Protein AF-D4JCP9-F1 (afdb_monomer)

Structure (mmCIF, N/CA/C/O backbone):
data_AF-D4JCP9-F1
#
_entry.id   AF-D4JCP9-F1
#
loop_
_atom_site.group_PDB
_atom_site.id
_atom_site.type_symbol
_atom_site.label_atom_id
_atom_site.label_alt_id
_atom_site.label_comp_id
_atom_site.label_asym_id
_atom_site.label_entity_id
_atom_site.label_seq_id
_atom_site.pdbx_PDB_ins_code
_atom_site.Cartn_x
_atom_site.Cartn_y
_atom_site.Cartn_z
_atom_site.occupancy
_atom_site.B_iso_or_equiv
_atom_site.auth_seq_id
_atom_site.auth_comp_id
_atom_site.auth_asym_id
_atom_site.auth_atom_id
_atom_site.pdbx_PDB_model_num
ATOM 1 N N . MET A 1 1 ? -5.520 1.885 -13.211 1.00 88.06 1 MET A N 1
ATOM 2 C CA . MET A 1 1 ? -4.591 2.141 -14.340 1.00 88.06 1 MET A CA 1
ATOM 3 C C . MET A 1 1 ? -3.603 3.181 -13.878 1.00 88.06 1 MET A C 1
ATOM 5 O O . MET A 1 1 ? -4.024 4.260 -13.468 1.00 88.06 1 MET A O 1
ATOM 9 N N . LYS A 1 2 ? -2.318 2.846 -13.931 1.00 95.31 2 LYS A N 1
ATOM 10 C CA . LYS A 1 2 ? -1.219 3.710 -13.502 1.00 95.31 2 LYS A CA 1
ATOM 11 C C . LYS A 1 2 ? -0.201 3.880 -14.621 1.00 95.31 2 LYS A C 1
ATOM 13 O O . LYS A 1 2 ? -0.193 3.107 -15.576 1.00 95.31 2 LYS A O 1
ATOM 18 N N . THR A 1 3 ? 0.654 4.888 -14.470 1.00 97.69 3 THR A N 1
ATOM 19 C CA . THR A 1 3 ? 1.668 5.250 -15.459 1.00 97.69 3 THR A CA 1
ATOM 20 C C . THR A 1 3 ? 3.015 5.487 -14.784 1.00 97.69 3 THR A C 1
ATOM 22 O O . THR A 1 3 ? 3.098 6.251 -13.822 1.00 97.69 3 THR A O 1
ATOM 25 N N . ILE A 1 4 ? 4.076 4.902 -15.338 1.00 98.31 4 ILE A N 1
ATOM 26 C CA . ILE A 1 4 ? 5.473 5.157 -14.960 1.00 98.31 4 ILE A CA 1
ATOM 27 C C . ILE A 1 4 ? 6.306 5.444 -16.215 1.00 98.31 4 ILE A C 1
ATOM 29 O O . ILE A 1 4 ? 5.944 5.013 -17.311 1.00 98.31 4 ILE A O 1
ATOM 33 N N . TYR A 1 5 ? 7.406 6.182 -16.071 1.00 98.62 5 TYR A N 1
ATOM 34 C CA . TYR A 1 5 ? 8.317 6.499 -17.168 1.00 98.62 5 TYR A CA 1
ATOM 35 C C . TYR A 1 5 ? 9.709 5.956 -16.852 1.00 98.62 5 TYR A C 1
ATOM 37 O O . TYR A 1 5 ? 10.258 6.243 -15.788 1.00 98.62 5 TYR A O 1
ATOM 45 N N . LEU A 1 6 ? 10.270 5.168 -17.765 1.00 98.50 6 LEU A N 1
ATOM 46 C CA . LEU A 1 6 ? 11.514 4.428 -17.554 1.00 98.50 6 LEU A CA 1
ATOM 47 C C . LEU A 1 6 ? 12.512 4.760 -18.664 1.00 98.50 6 LEU A C 1
ATOM 49 O O . LEU A 1 6 ? 12.233 4.529 -19.839 1.00 98.50 6 LEU A O 1
ATOM 53 N N . ALA A 1 7 ? 13.672 5.294 -18.300 1.00 98.06 7 ALA A N 1
ATOM 54 C CA . ALA A 1 7 ? 14.796 5.510 -19.203 1.00 98.06 7 ALA A CA 1
ATOM 55 C C . ALA A 1 7 ? 15.842 4.426 -18.967 1.00 98.06 7 ALA A C 1
ATOM 57 O O . ALA A 1 7 ? 16.248 4.218 -17.833 1.00 98.06 7 ALA A O 1
ATOM 58 N N . GLY A 1 8 ? 16.281 3.733 -20.012 1.00 96.50 8 GLY A N 1
ATOM 59 C CA . GLY A 1 8 ? 17.117 2.538 -19.869 1.00 96.50 8 GLY A CA 1
ATOM 60 C C . GLY A 1 8 ? 18.090 2.349 -21.021 1.00 96.50 8 GLY A C 1
ATOM 61 O O . GLY A 1 8 ? 18.296 1.223 -21.443 1.00 96.50 8 GLY A O 1
ATOM 62 N N . GLY A 1 9 ? 18.645 3.433 -21.568 1.00 94.62 9 GLY A N 1
ATOM 63 C CA . GLY A 1 9 ? 19.404 3.393 -22.822 1.00 94.62 9 GLY A CA 1
ATOM 64 C C . GLY A 1 9 ? 18.511 3.661 -24.031 1.00 94.62 9 GLY A C 1
ATOM 65 O O . GLY A 1 9 ? 17.526 4.386 -23.905 1.00 94.62 9 GLY A O 1
ATOM 66 N N . CYS A 1 10 ? 18.843 3.095 -25.198 1.00 93.50 10 CYS A N 1
ATOM 67 C CA . CYS A 1 10 ? 17.994 3.223 -26.382 1.00 93.50 10 CYS A CA 1
ATOM 68 C C . CYS A 1 10 ? 16.583 2.687 -26.101 1.00 93.50 10 CYS A C 1
ATOM 70 O O . CYS A 1 10 ? 16.402 1.505 -25.778 1.00 93.50 10 CYS A O 1
ATOM 72 N N . PHE A 1 11 ? 15.567 3.537 -26.261 1.00 96.44 11 PHE A N 1
ATOM 73 C CA . PHE A 1 11 ? 14.202 3.194 -25.854 1.00 96.44 11 PHE A CA 1
ATOM 74 C C . PHE A 1 11 ? 13.560 2.086 -26.709 1.00 96.44 11 PHE A C 1
ATOM 76 O O . PHE A 1 11 ? 12.547 1.520 -26.301 1.00 96.44 11 PHE A O 1
ATOM 83 N N . TRP A 1 12 ? 14.119 1.744 -27.881 1.00 95.50 12 TRP A N 1
ATOM 84 C CA . TRP A 1 12 ? 13.549 0.722 -28.776 1.00 95.50 12 TRP A CA 1
ATOM 85 C C . TRP A 1 12 ? 13.530 -0.664 -28.135 1.00 95.50 12 TRP A C 1
ATOM 87 O O . TRP A 1 12 ? 12.532 -1.380 -28.218 1.00 95.50 12 TRP A O 1
ATOM 97 N N . GLY A 1 13 ? 14.639 -1.030 -27.486 1.00 93.50 13 GLY A N 1
ATOM 98 C CA . GLY A 1 13 ? 14.757 -2.282 -26.744 1.00 93.50 13 GLY A CA 1
ATOM 99 C C . GLY A 1 13 ? 13.830 -2.319 -25.546 1.00 93.50 13 GLY A C 1
ATOM 100 O O . GLY A 1 13 ? 13.114 -3.296 -25.335 1.00 93.50 13 GLY A O 1
ATOM 101 N N . VAL A 1 14 ? 13.831 -1.221 -24.788 1.00 95.88 14 VAL A N 1
ATOM 102 C CA . VAL A 1 14 ? 13.012 -1.068 -23.586 1.00 95.88 14 VAL A CA 1
ATOM 103 C C . VAL A 1 14 ? 11.533 -1.217 -23.945 1.00 95.88 14 VAL A C 1
ATOM 105 O O . VAL A 1 14 ? 10.832 -1.994 -23.305 1.00 95.88 14 VAL A O 1
ATOM 108 N N . GLN A 1 15 ? 11.071 -0.565 -25.018 1.00 97.12 15 GLN A N 1
ATOM 109 C CA . GLN A 1 15 ? 9.697 -0.695 -25.504 1.00 97.12 15 GLN A CA 1
ATOM 110 C C . GLN A 1 15 ? 9.338 -2.145 -25.823 1.00 97.12 15 GLN A C 1
ATOM 112 O O . GLN A 1 15 ? 8.382 -2.667 -25.256 1.00 97.12 15 GLN A O 1
ATOM 117 N N . LYS A 1 16 ? 10.142 -2.814 -26.659 1.00 94.19 16 LYS A N 1
ATOM 118 C CA . LYS A 1 16 ? 9.902 -4.214 -27.031 1.00 94.19 16 LYS A CA 1
ATOM 119 C C . LYS A 1 16 ? 9.847 -5.140 -25.819 1.00 94.19 16 LYS A C 1
ATOM 121 O O . LYS A 1 16 ? 9.028 -6.049 -25.795 1.00 94.19 16 LYS A O 1
ATOM 126 N N . TYR A 1 17 ? 10.713 -4.931 -24.830 1.00 93.44 17 TYR A N 1
ATOM 127 C CA . TYR A 1 17 ? 10.714 -5.735 -23.612 1.00 93.44 17 TYR A CA 1
ATOM 128 C C . TYR A 1 17 ? 9.425 -5.544 -22.805 1.00 93.44 17 TYR A C 1
ATOM 130 O O . TYR A 1 17 ? 8.773 -6.520 -22.453 1.00 93.44 17 TYR A O 1
ATOM 138 N N . PHE A 1 18 ? 9.024 -4.295 -22.556 1.00 94.75 18 PHE A N 1
ATOM 139 C CA . PHE A 1 18 ? 7.838 -3.988 -21.752 1.00 94.75 18 PHE A CA 1
ATOM 140 C C . PHE A 1 18 ? 6.519 -4.331 -22.447 1.00 94.75 18 PHE A C 1
ATOM 142 O O . PHE A 1 18 ? 5.565 -4.705 -21.774 1.00 94.75 18 PHE A O 1
ATOM 149 N N . ASP A 1 19 ? 6.468 -4.268 -23.777 1.00 93.19 19 ASP A N 1
ATOM 150 C CA . ASP A 1 19 ? 5.291 -4.663 -24.563 1.00 93.19 19 ASP A CA 1
ATOM 151 C C . ASP A 1 19 ? 4.906 -6.135 -24.403 1.00 93.19 19 ASP A C 1
ATOM 153 O O . ASP A 1 19 ? 3.758 -6.512 -24.629 1.00 93.19 19 ASP A O 1
ATOM 157 N N . LEU A 1 20 ? 5.868 -6.970 -24.016 1.00 89.94 20 LEU A N 1
ATOM 158 C CA . LEU A 1 20 ? 5.681 -8.402 -23.817 1.00 89.94 20 LEU A CA 1
ATOM 159 C C . LEU A 1 20 ? 5.260 -8.754 -22.380 1.00 89.94 20 LEU A C 1
ATOM 161 O O . LEU A 1 20 ? 4.954 -9.913 -22.107 1.00 89.94 20 LEU A O 1
ATOM 165 N N . ILE A 1 21 ? 5.248 -7.788 -21.454 1.00 87.81 21 ILE A N 1
ATOM 166 C CA . ILE A 1 21 ? 4.941 -8.021 -20.039 1.00 87.81 21 ILE A CA 1
ATOM 167 C C . ILE A 1 21 ? 3.415 -8.023 -19.822 1.00 87.81 21 ILE A C 1
ATOM 169 O O . ILE A 1 21 ? 2.763 -6.997 -20.042 1.00 87.81 21 ILE A O 1
ATOM 173 N N . PRO A 1 22 ? 2.815 -9.123 -19.323 1.00 84.12 22 PRO A N 1
ATOM 174 C CA . PRO A 1 22 ? 1.393 -9.151 -18.990 1.00 84.12 22 PRO A CA 1
ATOM 175 C C . PRO A 1 22 ? 1.016 -8.073 -17.967 1.00 84.12 22 PRO A C 1
ATOM 177 O O . PRO A 1 22 ? 1.676 -7.910 -16.943 1.00 84.12 22 PRO A O 1
ATOM 180 N N . GLY A 1 23 ? -0.070 -7.347 -18.234 1.00 85.56 23 GLY A N 1
ATOM 181 C CA . GLY A 1 23 ? -0.529 -6.230 -17.401 1.00 85.56 23 GLY A CA 1
ATOM 182 C C . GLY A 1 23 ? -0.039 -4.859 -17.867 1.00 85.56 23 GLY A C 1
ATOM 183 O O . GLY A 1 23 ? -0.628 -3.854 -17.467 1.00 85.56 23 GLY A O 1
ATOM 184 N N . VAL A 1 24 ? 0.957 -4.793 -18.759 1.00 94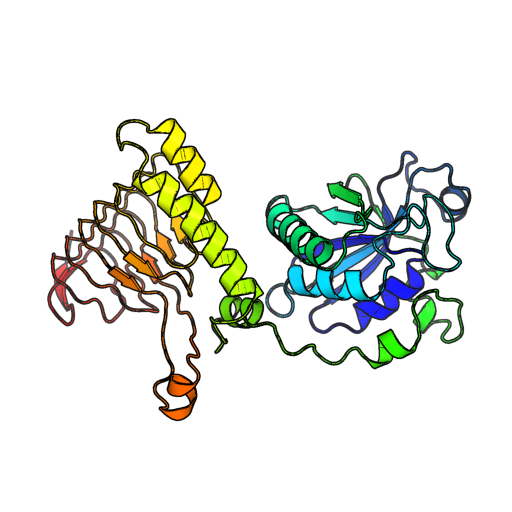.12 24 VAL A N 1
ATOM 185 C CA . VAL A 1 24 ? 1.234 -3.575 -19.534 1.00 94.12 24 VAL A CA 1
ATOM 186 C C . VAL A 1 24 ? 0.125 -3.402 -20.573 1.00 94.12 24 VAL A C 1
ATOM 188 O O . VAL A 1 24 ? -0.149 -4.298 -21.367 1.00 94.12 24 VAL A O 1
ATOM 191 N N . ILE A 1 25 ? -0.553 -2.254 -20.531 1.00 95.44 25 ILE A N 1
ATOM 192 C CA . ILE A 1 25 ? -1.690 -1.921 -21.402 1.00 95.44 25 ILE A CA 1
ATOM 193 C C . ILE A 1 25 ? -1.186 -1.257 -22.681 1.00 95.44 25 ILE A C 1
ATOM 195 O O . ILE A 1 25 ? -1.596 -1.616 -23.784 1.00 95.44 25 ILE A O 1
ATOM 199 N N . SER A 1 26 ? -0.309 -0.265 -22.535 1.00 97.38 26 SER A N 1
ATOM 200 C CA . SER A 1 26 ? 0.267 0.461 -23.660 1.00 97.38 26 SER A CA 1
ATOM 201 C C . SER A 1 26 ? 1.620 1.049 -23.307 1.00 97.38 26 SER A C 1
ATOM 203 O O . SER A 1 26 ? 1.884 1.420 -22.162 1.00 97.38 26 SER A O 1
ATOM 205 N N . THR A 1 27 ? 2.456 1.197 -24.329 1.00 98.38 27 THR A N 1
ATOM 206 C CA . THR A 1 27 ? 3.745 1.866 -24.221 1.00 98.38 27 THR A CA 1
ATOM 207 C C . THR A 1 27 ? 3.880 2.980 -25.252 1.00 98.38 27 THR A C 1
ATOM 209 O O . THR A 1 27 ? 3.302 2.928 -26.340 1.00 98.38 27 THR A O 1
ATOM 212 N N . THR A 1 28 ? 4.651 4.012 -24.925 1.00 98.69 28 THR A N 1
ATOM 213 C CA . THR A 1 28 ? 4.983 5.097 -25.857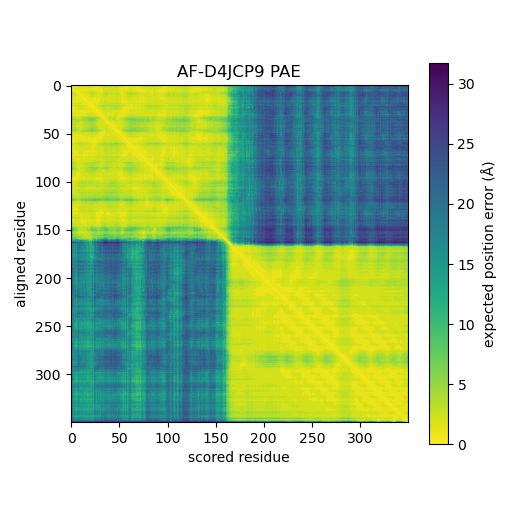 1.00 98.69 28 THR A CA 1
ATOM 214 C C . THR A 1 28 ? 6.412 5.535 -25.611 1.00 98.69 28 THR A C 1
ATOM 216 O O . THR A 1 28 ? 6.756 5.897 -24.487 1.00 98.69 28 THR A O 1
ATOM 219 N N . VAL A 1 29 ? 7.251 5.512 -26.642 1.00 98.56 29 VAL A N 1
ATOM 220 C CA . VAL A 1 29 ? 8.622 6.024 -26.528 1.00 98.56 29 VAL A CA 1
ATOM 221 C C . VAL A 1 29 ? 8.647 7.529 -26.730 1.00 98.56 29 VAL A C 1
ATOM 223 O O . VAL A 1 29 ? 7.834 8.078 -27.478 1.00 98.56 29 VAL A O 1
ATOM 226 N N . GLY A 1 30 ? 9.552 8.209 -26.040 1.00 98.25 30 GLY A N 1
ATOM 227 C CA . GLY A 1 30 ? 9.634 9.659 -26.080 1.00 98.25 30 GLY A CA 1
ATOM 228 C C . GLY A 1 30 ? 10.847 10.233 -25.374 1.00 98.25 30 GLY A C 1
ATOM 229 O O . GLY A 1 30 ? 11.739 9.519 -24.918 1.00 98.25 30 GLY A O 1
ATOM 230 N N . TYR A 1 31 ? 10.848 11.556 -25.301 1.00 98.25 31 TYR A N 1
ATOM 231 C CA . TYR A 1 31 ? 11.920 12.375 -24.764 1.00 98.25 31 TYR A CA 1
ATOM 232 C C . TYR A 1 31 ? 11.455 13.010 -23.454 1.00 98.25 31 TYR A C 1
ATOM 234 O O . TYR A 1 31 ? 10.478 13.766 -23.447 1.00 98.25 31 TYR A O 1
ATOM 242 N N . ALA A 1 32 ? 12.114 12.665 -22.346 1.00 97.94 32 ALA A N 1
ATOM 243 C CA . ALA A 1 32 ? 11.737 13.117 -21.010 1.00 97.94 32 ALA A CA 1
ATOM 244 C C . ALA A 1 32 ? 12.752 14.094 -20.399 1.00 97.94 32 ALA A C 1
ATOM 246 O O . ALA A 1 32 ? 13.957 13.970 -20.618 1.00 97.94 32 ALA A O 1
ATOM 247 N N . ASN A 1 33 ? 12.261 15.012 -19.561 1.00 95.75 33 ASN A N 1
ATOM 248 C CA . ASN A 1 33 ? 13.049 15.831 -18.628 1.00 95.75 33 ASN A CA 1
ATOM 249 C C . ASN A 1 33 ? 14.256 16.567 -19.255 1.00 95.75 33 ASN A C 1
ATOM 251 O O . ASN A 1 33 ? 15.384 16.456 -18.773 1.00 95.75 33 ASN A O 1
ATOM 255 N N . GLY A 1 34 ? 14.019 17.337 -20.319 1.00 93.31 34 GLY A N 1
ATOM 256 C CA . GLY A 1 34 ? 15.005 18.238 -20.926 1.00 93.31 34 GLY A CA 1
ATOM 257 C C . GLY A 1 34 ? 14.551 19.696 -20.993 1.00 93.31 34 GLY A C 1
ATOM 258 O O . GLY A 1 34 ? 13.445 20.053 -20.597 1.00 93.31 34 GLY A O 1
ATOM 259 N N . HIS A 1 35 ? 15.426 20.567 -21.494 1.00 93.88 35 HIS A N 1
ATOM 260 C CA . HIS A 1 35 ? 15.266 22.024 -21.374 1.00 93.88 35 HIS A CA 1
ATOM 261 C C . HIS A 1 35 ? 14.628 22.685 -22.606 1.00 93.88 35 HIS A C 1
ATOM 263 O O . HIS A 1 35 ? 14.270 23.862 -22.564 1.00 93.88 35 HIS A O 1
ATOM 269 N N . ILE A 1 36 ? 14.499 21.948 -23.713 1.00 93.31 36 ILE A N 1
ATOM 270 C CA . ILE A 1 36 ? 13.918 22.428 -24.976 1.00 93.31 36 ILE A CA 1
ATOM 271 C C . ILE A 1 36 ? 12.475 21.921 -25.097 1.00 93.31 36 ILE A C 1
ATOM 273 O O . ILE A 1 36 ? 12.178 20.788 -24.718 1.00 93.31 36 ILE A O 1
ATOM 277 N N . LYS A 1 37 ? 11.572 22.749 -25.632 1.00 94.62 37 LYS A N 1
ATOM 278 C CA . LYS A 1 37 ? 10.176 22.369 -25.901 1.00 94.62 37 LYS A CA 1
ATOM 279 C C . LYS A 1 37 ? 10.053 21.653 -27.243 1.00 94.62 37 LYS A C 1
ATOM 281 O O . LYS A 1 37 ? 10.630 22.127 -28.213 1.00 94.62 37 LYS A O 1
ATOM 286 N N . ASN A 1 38 ? 9.234 20.600 -27.298 1.00 92.88 38 ASN A N 1
ATOM 287 C CA . ASN A 1 38 ? 8.985 19.794 -28.500 1.00 92.88 38 ASN A CA 1
ATOM 288 C C . ASN A 1 38 ? 10.290 19.361 -29.207 1.00 92.88 38 ASN A C 1
ATOM 290 O O . ASN A 1 38 ? 10.470 19.703 -30.376 1.00 92.88 38 ASN A O 1
ATOM 294 N N . PRO A 1 39 ? 11.221 18.684 -28.503 1.00 95.81 39 PRO A N 1
ATOM 295 C CA . PRO A 1 39 ? 12.463 18.221 -29.114 1.00 95.81 39 PRO A CA 1
ATOM 296 C C . PRO A 1 39 ? 12.170 17.224 -30.240 1.00 95.81 39 PRO A C 1
ATOM 298 O O . PRO A 1 39 ? 11.239 16.423 -30.134 1.00 95.81 39 PRO A O 1
ATOM 301 N N . VAL A 1 40 ? 13.000 17.249 -31.278 1.00 94.31 40 VAL A N 1
ATOM 302 C CA . VAL A 1 40 ? 13.065 16.175 -32.282 1.00 94.31 40 VAL A CA 1
ATOM 303 C C . VAL A 1 40 ? 14.247 15.252 -31.997 1.00 94.31 40 VAL A C 1
ATOM 305 O O . VAL A 1 40 ? 15.133 15.587 -31.200 1.00 94.31 40 VAL A O 1
ATOM 308 N N . TYR A 1 41 ? 14.287 14.095 -32.656 1.00 93.38 41 TYR A N 1
ATOM 309 C CA . TYR A 1 41 ? 15.364 13.117 -32.484 1.00 93.38 41 TYR A CA 1
ATOM 310 C C . TYR A 1 41 ? 16.768 13.736 -32.586 1.00 93.38 41 TYR A C 1
ATOM 312 O O . TYR A 1 41 ? 17.640 13.452 -31.763 1.00 93.38 41 TYR A O 1
ATOM 320 N N . GLU A 1 42 ? 16.996 14.637 -33.544 1.00 93.62 42 GLU A N 1
ATOM 321 C CA . GLU A 1 42 ? 18.282 15.310 -33.741 1.00 93.62 42 GLU A CA 1
ATOM 322 C C . GLU A 1 42 ? 18.717 16.140 -32.524 1.00 93.62 42 GLU A C 1
ATOM 324 O O . GLU A 1 42 ? 19.904 16.147 -32.175 1.00 93.62 42 GLU A O 1
ATOM 329 N N . ASP A 1 43 ? 17.774 16.791 -31.836 1.00 93.62 43 ASP A N 1
ATOM 330 C CA . ASP A 1 43 ? 18.059 17.577 -30.635 1.00 93.62 43 ASP A CA 1
ATOM 331 C C . ASP A 1 43 ? 18.547 16.676 -29.500 1.00 93.62 43 ASP A C 1
ATOM 333 O O . ASP A 1 43 ? 19.506 17.008 -28.795 1.00 93.62 43 ASP A O 1
ATOM 337 N N . VAL A 1 44 ? 17.908 15.518 -29.330 1.00 93.38 44 VAL A N 1
ATOM 338 C CA . VAL A 1 44 ? 18.234 14.540 -28.283 1.00 93.38 44 VAL A CA 1
ATOM 339 C C . VAL A 1 44 ? 19.533 13.812 -28.601 1.00 93.38 44 VAL A C 1
ATOM 341 O O . VAL A 1 44 ? 20.440 13.773 -27.768 1.00 93.38 44 VAL A O 1
ATOM 344 N N . ARG A 1 45 ? 19.692 13.351 -29.844 1.00 91.81 45 ARG A N 1
ATOM 345 C CA . ARG A 1 45 ? 20.913 12.704 -30.333 1.00 91.81 45 ARG A CA 1
ATOM 346 C C . ARG A 1 45 ? 22.143 13.595 -30.169 1.00 91.81 45 ARG A C 1
ATOM 348 O O . ARG A 1 45 ? 23.226 13.080 -29.892 1.00 91.81 45 ARG A O 1
ATOM 355 N N . SER A 1 46 ? 21.986 14.918 -30.283 1.00 92.19 46 SER A N 1
ATOM 356 C CA . SER A 1 46 ? 23.073 15.886 -30.083 1.00 92.19 46 SER A CA 1
ATOM 357 C C . SER A 1 46 ? 23.645 15.925 -28.657 1.00 92.19 46 SER A C 1
ATOM 359 O O . SER A 1 46 ? 24.700 16.527 -28.456 1.00 92.19 46 SER A O 1
ATOM 361 N N . GLN A 1 47 ? 22.961 15.316 -27.676 1.00 93.25 47 GLN A N 1
ATOM 362 C CA . GLN A 1 47 ? 23.276 15.345 -26.239 1.00 93.25 47 GLN A CA 1
ATOM 363 C C . GLN A 1 47 ? 23.148 16.726 -25.571 1.00 93.25 47 GLN A C 1
ATOM 365 O O . GLN A 1 47 ? 23.515 16.886 -24.408 1.00 93.25 47 GLN A O 1
ATOM 370 N N . LYS A 1 48 ? 22.631 17.742 -26.277 1.00 92.31 48 LYS A N 1
ATOM 371 C CA . LYS A 1 48 ? 22.552 19.127 -25.771 1.00 92.31 48 LYS A CA 1
ATOM 372 C C . LYS A 1 48 ? 21.186 19.515 -25.219 1.00 92.31 48 LYS A C 1
ATOM 374 O O . LYS A 1 48 ? 21.095 20.481 -24.469 1.00 92.31 48 LYS A O 1
ATOM 379 N N . SER A 1 49 ? 20.129 18.792 -25.582 1.00 93.75 49 SER A N 1
ATOM 380 C CA . SER A 1 49 ? 18.758 19.157 -25.206 1.00 93.75 49 SER A CA 1
ATOM 381 C C . SER A 1 49 ? 18.423 18.870 -23.734 1.00 93.75 49 SER A C 1
ATOM 383 O O . SER A 1 49 ? 17.435 19.391 -23.216 1.00 93.75 49 SER A O 1
ATOM 385 N N . GLY A 1 50 ? 19.237 18.047 -23.059 1.00 94.44 50 GLY A N 1
ATOM 386 C CA . GLY A 1 50 ? 19.019 17.569 -21.687 1.00 94.44 50 GLY A CA 1
ATOM 387 C C . GLY A 1 50 ? 18.016 16.413 -21.580 1.00 94.44 50 GLY A C 1
ATOM 388 O O . GLY A 1 50 ? 17.993 15.709 -20.568 1.00 94.44 50 GLY A O 1
ATOM 389 N N . HIS A 1 51 ? 17.235 16.176 -22.638 1.00 97.25 51 HIS A N 1
ATOM 390 C CA . HIS A 1 51 ? 16.240 15.109 -22.670 1.00 97.25 51 HIS A CA 1
ATOM 391 C C . HIS A 1 51 ? 16.886 13.727 -22.601 1.00 97.25 51 HIS A C 1
ATOM 393 O O . HIS A 1 51 ? 18.006 13.518 -23.072 1.00 97.25 51 HIS A O 1
ATOM 399 N N . VAL A 1 52 ? 16.153 12.785 -22.021 1.00 97.69 52 VAL A N 1
ATOM 400 C CA . VAL A 1 52 ? 16.473 11.358 -22.022 1.00 97.69 52 VAL A CA 1
ATOM 401 C C . VAL A 1 52 ? 15.505 10.596 -22.911 1.00 97.69 52 VAL A C 1
ATOM 403 O O . VAL A 1 52 ? 14.323 10.927 -22.979 1.00 97.69 52 VAL A O 1
ATOM 406 N N . GLU A 1 53 ? 16.006 9.556 -23.556 1.00 98.19 53 GLU A N 1
ATOM 407 C CA . GLU A 1 53 ? 15.186 8.525 -24.168 1.00 98.19 53 GLU A CA 1
ATOM 408 C C . GLU A 1 53 ? 14.450 7.725 -23.083 1.00 98.19 53 GLU A C 1
ATOM 410 O O . GLU A 1 53 ? 15.067 7.067 -22.247 1.00 98.19 53 GLU A O 1
ATOM 415 N N . ALA A 1 54 ? 13.119 7.801 -23.076 1.00 98.31 54 ALA A N 1
ATOM 416 C CA . ALA A 1 54 ? 12.280 7.172 -22.064 1.00 98.31 54 ALA A CA 1
ATOM 417 C C . ALA A 1 54 ? 11.077 6.449 -22.673 1.00 98.31 54 ALA A C 1
ATOM 419 O O . ALA A 1 54 ? 10.526 6.837 -23.704 1.00 98.31 54 ALA A O 1
ATOM 420 N N . LEU A 1 55 ? 10.630 5.417 -21.968 1.00 98.69 55 LEU A N 1
ATOM 421 C CA . LEU A 1 55 ? 9.402 4.691 -22.226 1.00 98.69 55 LEU A CA 1
ATOM 422 C C . LEU A 1 55 ? 8.327 5.134 -21.234 1.00 98.69 55 LEU A C 1
ATOM 424 O O . LEU A 1 55 ? 8.492 4.949 -20.031 1.00 98.69 55 LEU A O 1
ATOM 428 N N . LYS A 1 56 ? 7.205 5.659 -21.724 1.00 98.69 56 LYS A N 1
ATOM 429 C CA . LYS A 1 56 ? 5.957 5.743 -20.959 1.00 98.69 56 LYS A CA 1
ATOM 430 C C . LYS A 1 56 ? 5.312 4.360 -20.934 1.00 98.69 56 LYS A C 1
ATOM 432 O O . LYS A 1 56 ? 5.072 3.797 -22.001 1.00 98.69 56 LYS A O 1
ATOM 437 N N . VAL A 1 57 ? 5.009 3.845 -19.747 1.00 98.44 57 VAL A N 1
ATOM 438 C CA . VAL A 1 57 ? 4.344 2.553 -19.537 1.00 98.44 57 VAL A CA 1
ATOM 439 C C . VAL A 1 57 ? 3.032 2.794 -18.805 1.00 98.44 57 VAL A C 1
ATOM 441 O O . VAL A 1 57 ? 3.044 3.205 -17.644 1.00 98.44 57 VAL A O 1
ATOM 444 N N . ASP A 1 58 ? 1.912 2.523 -19.470 1.00 98.12 58 ASP A N 1
ATOM 445 C CA . ASP A 1 58 ? 0.594 2.464 -18.840 1.00 98.12 58 ASP A CA 1
ATOM 446 C C . ASP A 1 58 ? 0.271 1.000 -18.513 1.00 98.12 58 ASP A C 1
ATOM 448 O O . ASP A 1 58 ? 0.393 0.128 -19.376 1.00 98.12 58 ASP A O 1
ATOM 452 N N . TYR A 1 59 ? -0.128 0.716 -17.274 1.00 95.38 59 TYR A N 1
ATOM 453 C CA . TYR A 1 59 ? -0.330 -0.650 -16.786 1.00 95.38 59 TYR A CA 1
ATOM 454 C C . TYR A 1 59 ? -1.563 -0.784 -15.884 1.00 95.38 59 TYR A C 1
ATOM 456 O O . TYR A 1 59 ? -2.040 0.181 -15.266 1.00 95.38 59 TYR A O 1
ATOM 464 N N . ASP A 1 60 ? -2.093 -2.004 -15.819 1.00 88.62 60 ASP A N 1
ATOM 465 C CA . ASP A 1 60 ? -3.146 -2.380 -14.884 1.00 88.62 60 ASP A CA 1
ATOM 466 C C . ASP A 1 60 ? -2.521 -2.829 -13.562 1.00 88.62 60 ASP A C 1
ATOM 468 O O . ASP A 1 60 ? -1.974 -3.926 -13.454 1.00 88.62 60 ASP A O 1
ATOM 472 N N . GLU A 1 61 ? -2.635 -1.982 -12.542 1.00 84.88 61 GLU A N 1
ATOM 473 C CA . GLU A 1 61 ? -2.136 -2.245 -11.187 1.00 84.88 61 GLU A CA 1
ATOM 474 C C . GLU A 1 61 ? -2.794 -3.460 -10.509 1.00 84.88 61 GLU A C 1
ATOM 476 O O . GLU A 1 61 ? -2.282 -3.953 -9.506 1.00 84.88 61 GLU A O 1
ATOM 481 N N . ASN A 1 62 ? -3.899 -3.975 -11.059 1.00 77.69 62 ASN A N 1
ATOM 482 C CA . ASN A 1 62 ? -4.501 -5.226 -10.602 1.00 77.69 62 ASN A CA 1
ATOM 483 C C . ASN A 1 62 ? -3.804 -6.462 -11.203 1.00 77.69 62 ASN A C 1
ATOM 485 O O . ASN A 1 62 ? -3.833 -7.528 -10.592 1.00 77.69 62 ASN A O 1
ATOM 489 N N . ILE A 1 63 ? -3.155 -6.326 -12.368 1.00 73.81 63 ILE A N 1
ATOM 490 C CA . ILE A 1 63 ? -2.484 -7.420 -13.096 1.00 73.81 63 ILE A CA 1
ATOM 491 C C . ILE A 1 63 ? -0.969 -7.409 -12.866 1.00 73.81 63 ILE A C 1
ATOM 493 O O . ILE A 1 63 ? -0.363 -8.475 -12.747 1.00 73.81 63 ILE A O 1
ATOM 497 N N . ILE A 1 64 ? -0.347 -6.233 -12.744 1.00 83.06 64 ILE A N 1
ATOM 498 C CA . ILE A 1 64 ? 1.088 -6.084 -12.470 1.00 83.06 64 ILE A CA 1
ATOM 499 C C . ILE A 1 64 ? 1.352 -4.921 -11.511 1.00 83.06 64 ILE A C 1
ATOM 501 O O . ILE A 1 64 ? 0.833 -3.821 -11.690 1.00 83.06 64 ILE A O 1
ATOM 505 N N . LEU A 1 65 ? 2.146 -5.164 -10.466 1.00 84.19 65 LEU A N 1
ATOM 506 C CA . LEU A 1 65 ? 2.522 -4.122 -9.510 1.00 84.19 65 LEU A CA 1
ATOM 507 C C . LEU A 1 65 ? 3.710 -3.302 -10.023 1.00 84.19 65 LEU A C 1
ATOM 509 O O . LEU A 1 65 ? 4.545 -3.786 -10.789 1.00 84.19 65 LEU A O 1
ATOM 513 N N . LEU A 1 66 ? 3.835 -2.066 -9.532 1.00 91.88 66 LEU A N 1
ATOM 514 C CA . LEU A 1 66 ? 4.973 -1.206 -9.861 1.00 91.88 66 LEU A CA 1
ATOM 515 C C . LEU A 1 66 ? 6.316 -1.857 -9.495 1.00 91.88 66 LEU A C 1
ATOM 517 O O . LEU A 1 66 ? 7.253 -1.770 -10.276 1.00 91.88 66 LEU A O 1
ATOM 521 N N . SER A 1 67 ? 6.407 -2.539 -8.350 1.00 87.88 67 SER A N 1
ATOM 522 C CA . SER A 1 67 ? 7.609 -3.281 -7.936 1.00 87.88 67 SER A CA 1
ATOM 523 C C . SER A 1 67 ? 8.062 -4.287 -8.997 1.00 87.88 67 SER A C 1
ATOM 525 O O . SER A 1 67 ? 9.239 -4.323 -9.332 1.00 87.88 67 SER A O 1
ATOM 527 N N . GLN A 1 68 ? 7.122 -5.026 -9.592 1.00 83.75 68 GLN A N 1
ATOM 528 C CA . GLN A 1 68 ? 7.407 -6.025 -10.627 1.00 83.75 68 GLN A CA 1
ATOM 529 C C . GLN A 1 68 ? 7.904 -5.375 -11.924 1.00 83.75 68 GLN A C 1
ATOM 531 O O . GLN A 1 68 ? 8.854 -5.859 -12.535 1.00 83.75 68 GLN A O 1
ATOM 536 N N . LEU A 1 69 ? 7.304 -4.248 -12.329 1.00 93.12 69 LEU A N 1
ATOM 537 C CA . LEU A 1 69 ? 7.787 -3.470 -13.477 1.00 93.12 69 LEU A CA 1
ATOM 538 C C . LEU A 1 69 ? 9.201 -2.929 -13.236 1.00 93.12 69 LEU A C 1
ATOM 540 O O . LEU A 1 69 ? 10.022 -2.931 -14.151 1.00 93.12 69 LEU A O 1
ATOM 544 N N . LEU A 1 70 ? 9.496 -2.475 -12.016 1.00 94.88 70 LEU A N 1
ATOM 545 C CA . LEU A 1 70 ? 10.821 -1.980 -11.657 1.00 94.88 70 LEU A CA 1
ATOM 546 C C . LEU A 1 70 ? 11.854 -3.110 -11.598 1.00 94.88 70 LEU A C 1
ATOM 548 O O . LEU A 1 70 ? 12.958 -2.930 -12.101 1.00 94.88 70 LEU A O 1
ATOM 552 N N . ASP A 1 71 ? 11.512 -4.281 -11.064 1.00 89.31 71 ASP A N 1
ATOM 553 C CA . ASP A 1 71 ? 12.398 -5.448 -11.104 1.00 89.31 71 ASP A CA 1
ATOM 554 C C . ASP A 1 71 ? 12.683 -5.881 -12.548 1.00 89.31 71 ASP A C 1
ATOM 556 O O . ASP A 1 71 ? 13.843 -6.070 -12.913 1.00 89.31 71 ASP A O 1
ATOM 560 N N . ALA A 1 72 ? 11.656 -5.926 -13.403 1.00 91.06 72 ALA A N 1
ATOM 561 C CA . ALA A 1 72 ? 11.814 -6.197 -14.829 1.00 91.06 72 ALA A CA 1
ATOM 562 C C . ALA A 1 72 ? 12.699 -5.145 -15.528 1.00 91.06 72 ALA A C 1
ATOM 564 O O . ALA A 1 72 ? 13.492 -5.491 -16.400 1.00 91.06 72 ALA A O 1
ATOM 565 N N . TYR A 1 73 ? 12.607 -3.875 -15.128 1.00 95.88 73 TYR A N 1
ATOM 566 C CA . TYR A 1 73 ? 13.486 -2.803 -15.598 1.00 95.88 73 TYR A CA 1
ATOM 567 C C . TYR A 1 73 ? 14.948 -3.016 -15.170 1.00 95.88 73 TYR A C 1
ATOM 569 O O . TYR A 1 73 ? 15.847 -2.913 -16.004 1.00 95.88 73 TYR A O 1
ATOM 577 N N . PHE A 1 74 ? 15.203 -3.373 -13.907 1.00 93.56 74 PHE A N 1
ATOM 578 C CA . PHE A 1 74 ? 16.559 -3.647 -13.411 1.00 93.56 74 PHE A CA 1
ATOM 579 C C . PHE A 1 74 ? 17.219 -4.871 -14.072 1.00 93.56 74 PHE A C 1
ATOM 581 O O . PHE A 1 74 ? 18.443 -4.960 -14.085 1.00 93.56 74 PHE A O 1
ATOM 588 N N . GLU A 1 75 ? 16.441 -5.786 -14.658 1.00 90.81 75 GLU A N 1
ATOM 589 C CA . GLU A 1 75 ? 16.948 -6.954 -15.395 1.00 90.81 75 GLU A CA 1
ATOM 590 C C . GLU A 1 75 ? 17.530 -6.636 -16.780 1.00 90.81 75 GLU A C 1
ATOM 592 O O . GLU A 1 75 ? 18.273 -7.457 -17.333 1.00 90.81 75 GLU A O 1
ATOM 597 N N . ILE A 1 76 ? 17.168 -5.489 -17.363 1.00 93.12 76 ILE A N 1
ATOM 598 C CA . ILE A 1 76 ? 17.552 -5.116 -18.733 1.00 93.12 76 ILE A CA 1
ATOM 599 C C . ILE A 1 76 ? 18.522 -3.936 -18.805 1.00 93.12 76 ILE A C 1
ATOM 601 O O . ILE A 1 76 ? 18.991 -3.617 -19.895 1.00 93.12 76 ILE A O 1
ATOM 605 N N . ILE A 1 77 ? 18.856 -3.329 -17.665 1.00 95.56 77 ILE A N 1
ATOM 606 C CA . ILE A 1 77 ? 19.836 -2.244 -17.572 1.00 95.56 77 ILE A CA 1
ATOM 607 C C . ILE A 1 77 ? 21.088 -2.683 -16.804 1.00 95.56 77 ILE A C 1
ATOM 609 O O . ILE A 1 77 ? 21.052 -3.580 -15.967 1.00 95.56 77 ILE A O 1
ATOM 613 N N . ASP A 1 78 ? 22.186 -1.968 -17.018 1.00 95.31 78 ASP A N 1
ATOM 614 C CA . ASP A 1 78 ? 23.300 -1.867 -16.081 1.00 95.31 78 ASP A CA 1
ATOM 615 C C . ASP A 1 78 ? 23.049 -0.682 -15.125 1.00 95.31 78 ASP A C 1
ATOM 617 O O . ASP A 1 78 ? 23.244 0.474 -15.521 1.00 95.31 78 ASP A O 1
ATOM 621 N N . PRO A 1 79 ? 22.626 -0.925 -13.870 1.00 95.38 79 PRO A N 1
ATOM 622 C CA . PRO A 1 79 ? 22.253 0.134 -12.932 1.00 95.38 79 PRO A CA 1
ATOM 623 C C . PRO A 1 79 ? 23.456 0.905 -12.368 1.00 95.38 79 PRO A C 1
ATOM 625 O O . PRO A 1 79 ? 23.276 1.879 -11.630 1.00 95.38 79 PRO A O 1
ATOM 628 N N . PHE A 1 80 ? 24.681 0.476 -12.679 1.00 95.56 80 PHE A N 1
ATOM 629 C CA . PHE A 1 80 ? 25.919 1.100 -12.219 1.00 95.56 80 PHE A CA 1
ATOM 630 C C . PHE A 1 80 ? 26.570 1.982 -13.293 1.00 95.56 80 PHE A C 1
ATOM 632 O O . PHE A 1 80 ? 27.539 2.692 -13.008 1.00 95.56 80 PHE A O 1
ATOM 639 N N . SER A 1 81 ? 26.040 1.952 -14.518 1.00 94.44 81 SER A N 1
ATOM 640 C CA . SER A 1 81 ? 26.578 2.676 -15.665 1.00 94.44 81 SER A CA 1
ATOM 641 C C . SER A 1 81 ? 25.993 4.080 -15.771 1.00 94.44 81 SER A C 1
ATOM 643 O O . SER A 1 81 ? 24.798 4.273 -15.997 1.00 94.44 81 SER A O 1
ATOM 645 N N . LEU A 1 82 ? 26.845 5.094 -15.621 1.00 95.69 82 LEU A N 1
ATOM 646 C CA . LEU A 1 82 ? 26.434 6.488 -15.758 1.00 95.69 82 LEU A CA 1
ATOM 647 C C . LEU A 1 82 ? 26.403 6.888 -17.240 1.00 95.69 82 LEU A C 1
ATOM 649 O O . LEU A 1 82 ? 27.426 6.808 -17.918 1.00 95.69 82 LEU A O 1
ATOM 653 N N . ASN A 1 83 ? 25.258 7.394 -17.715 1.00 95.69 83 ASN A N 1
ATOM 654 C CA . ASN A 1 83 ? 25.078 7.926 -19.078 1.00 95.69 83 ASN A CA 1
ATOM 655 C C . ASN A 1 83 ? 25.461 6.933 -20.194 1.00 95.69 83 ASN A C 1
ATOM 657 O O . ASN A 1 83 ? 26.010 7.328 -21.229 1.00 95.69 83 ASN A O 1
ATOM 661 N N . ARG A 1 84 ? 25.231 5.635 -19.966 1.00 94.75 84 ARG A N 1
ATOM 662 C CA . ARG A 1 84 ? 25.561 4.583 -20.926 1.00 94.75 84 ARG A CA 1
ATOM 663 C C . ARG A 1 84 ? 24.748 3.319 -20.683 1.00 94.75 84 ARG A C 1
ATOM 665 O O . ARG A 1 84 ? 24.590 2.940 -19.531 1.00 94.75 84 ARG A O 1
ATOM 672 N N . GLN A 1 85 ? 24.348 2.630 -21.751 1.00 95.50 85 GLN A N 1
ATOM 673 C CA . GLN A 1 85 ? 23.848 1.249 -21.733 1.00 95.50 85 GLN A CA 1
ATOM 674 C C . GLN A 1 85 ? 24.375 0.501 -22.967 1.00 95.50 85 GLN A C 1
ATOM 676 O O . GLN A 1 85 ? 24.050 0.830 -24.103 1.00 95.50 85 GLN A O 1
ATOM 681 N N . GLY A 1 86 ? 25.267 -0.475 -22.777 1.00 91.31 86 GLY A N 1
ATOM 682 C CA . GLY A 1 86 ? 25.933 -1.144 -23.904 1.00 91.31 86 GLY A CA 1
ATOM 683 C C . GLY A 1 86 ? 26.695 -0.165 -24.819 1.00 91.31 86 GLY A C 1
ATOM 684 O O . GLY A 1 86 ? 27.649 0.490 -24.378 1.00 91.31 86 GLY A O 1
ATOM 685 N N . ASN A 1 87 ? 26.297 -0.073 -26.096 1.00 92.38 87 ASN A N 1
ATOM 686 C CA . ASN A 1 87 ? 26.887 0.883 -27.049 1.00 92.38 87 ASN A CA 1
ATOM 687 C C . ASN A 1 87 ? 26.139 2.224 -27.107 1.00 92.38 87 ASN A C 1
ATOM 689 O O . ASN A 1 87 ? 26.612 3.138 -27.782 1.00 92.38 87 ASN A O 1
ATOM 693 N N . ASP A 1 88 ? 25.032 2.366 -26.379 1.00 92.00 88 ASP A N 1
ATOM 694 C CA . ASP A 1 88 ? 24.307 3.626 -26.252 1.00 92.00 88 ASP A CA 1
ATOM 695 C C . ASP A 1 88 ? 25.065 4.516 -25.267 1.00 92.00 88 ASP A C 1
ATOM 697 O O . ASP A 1 88 ? 25.137 4.210 -24.077 1.00 92.00 88 ASP A O 1
ATOM 701 N N . ILE A 1 89 ? 25.700 5.581 -25.760 1.00 94.06 89 ILE A N 1
ATOM 702 C CA . ILE A 1 89 ? 26.600 6.442 -24.979 1.00 94.06 89 ILE A CA 1
ATOM 703 C C . ILE A 1 89 ? 26.114 7.884 -25.054 1.00 94.06 89 ILE A C 1
ATOM 705 O O . ILE A 1 89 ? 25.965 8.437 -26.143 1.00 94.06 89 ILE A O 1
ATOM 709 N N . GLY A 1 90 ? 25.917 8.504 -23.892 1.00 95.94 90 GLY A N 1
ATOM 710 C CA . GLY A 1 90 ? 25.475 9.887 -23.783 1.00 95.94 90 GLY A CA 1
ATOM 711 C C . GLY A 1 90 ? 24.467 10.092 -22.659 1.00 95.94 90 GLY A C 1
ATOM 712 O O . GLY A 1 90 ? 23.828 9.154 -22.183 1.00 95.94 90 GLY A O 1
ATOM 713 N N . SER A 1 91 ? 24.308 11.341 -22.223 1.00 95.69 91 SER A N 1
ATOM 714 C CA . SER A 1 91 ? 23.322 11.700 -21.200 1.00 95.69 91 SER A CA 1
ATOM 715 C C . SER A 1 91 ? 21.888 11.401 -21.639 1.00 95.69 91 SER A C 1
ATOM 717 O O . SER A 1 91 ? 21.050 11.141 -20.777 1.00 95.69 91 SER A O 1
ATOM 719 N N . SER A 1 92 ? 21.596 11.372 -22.944 1.00 96.12 92 SER A N 1
ATOM 720 C CA . SER A 1 92 ? 20.285 10.966 -23.460 1.00 96.12 92 SER A CA 1
ATOM 721 C C . SER A 1 92 ? 19.980 9.480 -23.250 1.00 96.12 92 SER A C 1
ATOM 723 O O . SER A 1 92 ? 18.820 9.099 -23.316 1.00 96.12 92 SER A O 1
ATOM 725 N N . TYR A 1 93 ? 20.995 8.656 -22.977 1.00 96.75 93 TYR A N 1
ATOM 726 C CA . TYR A 1 93 ? 20.882 7.209 -22.754 1.00 96.75 93 TYR A CA 1
ATOM 727 C C . TYR A 1 93 ? 21.111 6.815 -21.290 1.00 96.75 93 TYR A C 1
ATOM 729 O O . TYR A 1 93 ? 21.376 5.654 -20.975 1.00 96.75 93 TYR A O 1
ATOM 737 N N . ARG A 1 94 ? 21.061 7.789 -20.376 1.00 97.19 94 ARG A N 1
ATOM 738 C CA . ARG A 1 94 ? 21.144 7.527 -18.938 1.00 97.19 94 ARG A CA 1
ATOM 739 C C . ARG A 1 94 ? 19.948 6.706 -18.459 1.00 97.19 94 ARG A C 1
ATOM 741 O O . ARG A 1 94 ? 18.872 6.746 -19.046 1.00 97.19 94 ARG A O 1
ATOM 748 N N . THR A 1 95 ? 20.140 5.999 -17.355 1.00 98.06 95 THR A N 1
ATOM 749 C CA . THR A 1 95 ? 19.074 5.251 -16.687 1.00 98.06 95 THR A CA 1
ATOM 750 C C . THR A 1 95 ? 18.277 6.148 -15.744 1.00 98.06 95 THR A C 1
ATOM 752 O O . THR A 1 95 ? 18.881 6.897 -14.969 1.00 98.06 95 THR A O 1
ATOM 755 N N . GLY A 1 96 ? 16.951 6.025 -15.732 1.00 97.62 96 GLY A N 1
ATOM 756 C CA . GLY A 1 96 ? 16.089 6.835 -14.875 1.00 97.62 96 GLY A CA 1
ATOM 757 C C . GLY A 1 96 ? 14.687 6.265 -14.667 1.00 97.62 96 GLY A C 1
ATOM 758 O O . GLY A 1 96 ? 14.154 5.559 -15.517 1.00 97.62 96 GLY A O 1
ATOM 759 N N . ILE A 1 97 ? 14.091 6.588 -13.520 1.00 98.31 97 ILE A N 1
ATOM 760 C CA . ILE A 1 97 ? 12.710 6.264 -13.153 1.00 98.31 97 ILE A CA 1
ATOM 761 C C . ILE A 1 97 ? 12.001 7.580 -12.830 1.00 98.31 97 ILE A C 1
ATOM 763 O O . ILE A 1 97 ? 12.341 8.249 -11.849 1.00 98.31 97 ILE A O 1
ATOM 767 N N . TYR A 1 98 ? 11.002 7.934 -13.638 1.00 98.25 98 TYR A N 1
ATOM 768 C CA . TYR A 1 98 ? 10.249 9.177 -13.488 1.00 98.25 98 TYR A CA 1
ATOM 769 C C . TYR A 1 98 ? 8.789 8.904 -13.156 1.00 98.25 98 TYR A C 1
ATOM 771 O O . TYR A 1 98 ? 8.089 8.180 -13.868 1.00 98.25 98 TYR A O 1
ATOM 779 N N . TYR A 1 99 ? 8.329 9.494 -12.055 1.00 97.12 99 TYR A N 1
ATOM 780 C CA . TYR A 1 99 ? 6.994 9.267 -11.505 1.00 97.12 99 TYR A CA 1
ATOM 781 C C . TYR A 1 99 ? 6.122 10.519 -11.597 1.00 97.12 99 TYR A C 1
ATOM 783 O O . TYR A 1 99 ? 6.604 11.650 -11.511 1.00 97.12 99 TYR A O 1
ATOM 791 N N . THR A 1 100 ? 4.816 10.307 -11.745 1.00 95.69 100 THR A N 1
ATOM 792 C CA . THR A 1 100 ? 3.801 11.375 -11.699 1.00 95.69 100 THR A CA 1
ATOM 793 C C . THR A 1 100 ? 2.996 11.338 -10.397 1.00 95.69 100 THR A C 1
ATOM 795 O O . THR A 1 100 ? 2.633 12.392 -9.874 1.00 95.69 100 THR A O 1
ATOM 798 N N . ASP A 1 101 ? 2.790 10.151 -9.814 1.00 92.31 101 ASP A N 1
ATOM 799 C CA . ASP A 1 101 ? 2.189 9.969 -8.491 1.00 92.31 101 ASP A CA 1
ATOM 800 C C . ASP A 1 101 ? 3.271 9.937 -7.397 1.00 92.31 101 ASP A C 1
ATOM 802 O O . ASP A 1 101 ? 4.198 9.128 -7.421 1.00 92.31 101 ASP A O 1
ATOM 806 N N . LYS A 1 102 ? 3.148 10.808 -6.390 1.00 89.94 102 LYS A N 1
ATOM 807 C CA . LYS A 1 102 ? 4.074 10.847 -5.246 1.00 89.94 102 LYS A CA 1
ATOM 808 C C . LYS A 1 102 ? 3.963 9.614 -4.346 1.00 89.94 102 LYS A C 1
ATOM 810 O O . LYS A 1 102 ? 4.905 9.336 -3.607 1.00 89.94 102 LYS A O 1
ATOM 815 N N . ASN A 1 103 ? 2.853 8.878 -4.391 1.00 86.25 103 ASN A N 1
ATOM 816 C CA . ASN A 1 103 ? 2.694 7.645 -3.618 1.00 86.25 103 ASN A CA 1
ATOM 817 C C . ASN A 1 103 ? 3.624 6.528 -4.115 1.00 86.25 103 ASN A C 1
ATOM 819 O O . ASN A 1 103 ? 4.047 5.687 -3.321 1.00 86.25 103 ASN A O 1
ATOM 823 N N . ASP A 1 104 ? 4.008 6.561 -5.394 1.00 89.88 104 ASP A N 1
ATOM 824 C CA . ASP A 1 104 ? 4.885 5.558 -6.003 1.00 89.88 104 ASP A CA 1
ATOM 825 C C . ASP A 1 104 ? 6.337 5.672 -5.503 1.00 89.88 104 ASP A C 1
ATOM 827 O O . ASP A 1 104 ? 7.085 4.695 -5.528 1.00 89.88 104 ASP A O 1
ATOM 831 N N . VAL A 1 105 ? 6.730 6.832 -4.957 1.00 89.88 105 VAL A N 1
ATOM 832 C CA . VAL A 1 105 ? 8.088 7.092 -4.444 1.00 89.88 105 VAL A CA 1
ATOM 833 C C . VAL A 1 105 ? 8.507 6.073 -3.391 1.00 89.88 105 VAL A C 1
ATOM 835 O O . VAL A 1 105 ? 9.651 5.629 -3.407 1.00 89.88 105 VAL A O 1
ATOM 838 N N . ARG A 1 106 ? 7.590 5.663 -2.505 1.00 85.81 106 ARG A N 1
ATOM 839 C CA . ARG A 1 106 ? 7.890 4.662 -1.468 1.00 85.81 106 ARG A CA 1
ATOM 840 C C . ARG A 1 106 ? 8.270 3.314 -2.088 1.00 85.81 106 ARG A C 1
ATOM 842 O O . ARG A 1 106 ? 9.246 2.704 -1.665 1.00 85.81 106 ARG A O 1
ATOM 849 N N . ILE A 1 107 ? 7.540 2.886 -3.120 1.00 86.62 107 ILE A N 1
ATOM 850 C CA . ILE A 1 107 ? 7.784 1.621 -3.830 1.00 86.62 107 ILE A CA 1
ATOM 851 C C . ILE A 1 107 ? 9.097 1.698 -4.617 1.00 86.62 107 ILE A C 1
ATOM 853 O O . ILE A 1 107 ? 9.896 0.762 -4.577 1.00 86.62 107 ILE A O 1
ATOM 857 N N . ILE A 1 108 ? 9.350 2.826 -5.290 1.00 92.69 108 ILE A N 1
ATOM 858 C CA . ILE A 1 108 ? 10.590 3.052 -6.043 1.00 92.69 108 ILE A CA 1
ATOM 859 C C . ILE A 1 108 ? 11.797 3.021 -5.103 1.00 92.69 108 ILE A C 1
ATOM 861 O O . ILE A 1 108 ? 12.757 2.303 -5.370 1.00 92.69 108 ILE A O 1
ATOM 865 N N . GLN A 1 109 ? 11.744 3.762 -3.992 1.00 88.62 109 GLN A N 1
ATOM 866 C CA . GLN A 1 109 ? 12.824 3.819 -3.005 1.00 88.62 109 GLN A CA 1
ATOM 867 C C . GLN A 1 109 ? 13.105 2.453 -2.382 1.00 88.62 109 GLN A C 1
ATOM 869 O O . GLN A 1 109 ? 14.272 2.092 -2.229 1.00 88.62 109 GLN A O 1
ATOM 874 N N . GLU A 1 110 ? 12.065 1.679 -2.063 1.00 81.75 110 GLU A N 1
ATOM 875 C CA . GLU A 1 110 ? 12.263 0.338 -1.517 1.00 81.75 110 GLU A CA 1
ATOM 876 C C . GLU A 1 110 ? 12.860 -0.610 -2.560 1.00 81.75 110 GLU A C 1
ATOM 878 O O . GLU A 1 110 ? 13.847 -1.279 -2.265 1.00 81.75 110 GLU A O 1
ATOM 883 N N . THR A 1 111 ? 12.371 -0.593 -3.805 1.00 86.19 111 THR A N 1
ATOM 884 C CA . THR A 1 111 ? 12.970 -1.387 -4.894 1.00 86.19 111 THR A CA 1
ATOM 885 C C . THR A 1 111 ? 14.450 -1.040 -5.066 1.00 86.19 111 THR A C 1
ATOM 887 O O . THR A 1 111 ? 15.306 -1.920 -5.140 1.00 86.19 111 THR A O 1
ATOM 890 N N . PHE A 1 112 ? 14.784 0.251 -5.027 1.00 87.62 112 PHE A N 1
ATOM 891 C CA . PHE A 1 112 ? 16.163 0.727 -5.080 1.00 87.62 112 PHE A CA 1
ATOM 892 C C . PHE A 1 112 ? 17.014 0.194 -3.927 1.00 87.62 112 PHE A C 1
ATOM 894 O O . PHE A 1 112 ? 18.149 -0.233 -4.137 1.00 87.62 112 PHE A O 1
ATOM 901 N N . ARG A 1 113 ? 16.466 0.191 -2.706 1.00 85.56 113 ARG A N 1
ATOM 902 C CA . ARG A 1 113 ? 17.133 -0.343 -1.514 1.00 85.56 113 ARG A CA 1
ATOM 903 C C . ARG A 1 113 ? 17.444 -1.831 -1.677 1.00 85.56 113 ARG A C 1
ATOM 905 O O . ARG A 1 113 ? 18.548 -2.253 -1.333 1.00 85.56 113 ARG A O 1
ATOM 912 N N . LEU A 1 114 ? 16.510 -2.608 -2.228 1.00 82.44 114 LEU A N 1
ATOM 913 C CA . LEU A 1 114 ? 16.692 -4.040 -2.489 1.00 82.44 114 LEU A CA 1
ATOM 914 C C . LEU A 1 114 ? 17.746 -4.297 -3.561 1.00 82.44 114 LEU A C 1
ATOM 916 O O . LEU A 1 114 ? 18.627 -5.130 -3.363 1.00 82.44 114 LEU A O 1
ATOM 920 N N . GLN A 1 115 ? 17.691 -3.567 -4.674 1.00 86.44 115 GLN A N 1
ATOM 921 C CA . GLN A 1 115 ? 18.658 -3.716 -5.760 1.00 86.44 115 GLN A CA 1
ATOM 922 C C . GLN A 1 115 ? 20.060 -3.284 -5.307 1.00 86.44 115 GLN A C 1
ATOM 924 O O . GLN A 1 115 ? 21.038 -3.986 -5.561 1.00 86.44 115 GLN A O 1
ATOM 929 N N . GLN A 1 116 ? 20.169 -2.198 -4.533 1.00 88.56 116 GLN A N 1
ATOM 930 C CA . GLN A 1 116 ? 21.436 -1.751 -3.955 1.00 88.56 116 GLN A CA 1
ATOM 931 C C . GLN A 1 116 ? 22.002 -2.767 -2.955 1.00 88.56 116 GLN A C 1
ATOM 933 O O . GLN A 1 116 ? 23.215 -2.909 -2.868 1.00 88.56 116 GLN A O 1
ATOM 938 N N . ALA A 1 117 ? 21.168 -3.506 -2.220 1.00 85.12 117 ALA A N 1
ATOM 939 C CA . ALA A 1 117 ? 21.646 -4.536 -1.296 1.00 85.12 117 ALA A CA 1
ATOM 940 C C . ALA A 1 117 ? 22.309 -5.736 -2.004 1.00 85.12 117 ALA A C 1
ATOM 942 O O . ALA A 1 117 ? 23.064 -6.469 -1.366 1.00 85.12 117 ALA A O 1
ATOM 943 N N . LYS A 1 118 ? 22.066 -5.931 -3.310 1.00 83.19 118 LYS A N 1
ATOM 944 C CA . LYS A 1 118 ? 22.671 -7.014 -4.108 1.00 83.19 118 LYS A CA 1
ATOM 945 C C . LYS A 1 118 ? 24.126 -6.734 -4.507 1.00 83.19 118 LYS A C 1
ATOM 947 O O . LYS A 1 118 ? 24.820 -7.658 -4.920 1.00 83.19 118 LYS A O 1
ATOM 952 N N . SER A 1 119 ? 24.598 -5.488 -4.406 1.00 87.19 119 SER A N 1
ATOM 953 C CA . SER A 1 119 ? 25.940 -5.094 -4.850 1.00 87.19 119 SER A CA 1
ATOM 954 C C . SER A 1 119 ? 26.539 -3.993 -3.978 1.00 87.19 119 SER A C 1
ATOM 956 O O . SER A 1 119 ? 25.859 -3.062 -3.563 1.00 87.19 119 SER A O 1
ATOM 958 N N . ALA A 1 120 ? 27.850 -4.049 -3.746 1.00 86.69 120 ALA A N 1
ATOM 959 C CA . ALA A 1 120 ? 28.571 -2.956 -3.092 1.00 86.69 120 ALA A CA 1
ATOM 960 C C . ALA A 1 120 ? 28.760 -1.732 -4.012 1.00 86.69 120 ALA A C 1
ATOM 962 O O . ALA A 1 120 ? 29.051 -0.637 -3.529 1.00 86.69 120 ALA A O 1
ATOM 963 N N . GLN A 1 121 ? 28.615 -1.902 -5.332 1.00 92.81 121 GLN A N 1
ATOM 964 C CA . GLN A 1 121 ? 28.702 -0.800 -6.285 1.00 92.81 121 GLN A CA 1
ATOM 965 C C . GLN A 1 121 ? 27.452 0.078 -6.179 1.00 92.81 121 GLN A C 1
ATOM 967 O O . GLN A 1 121 ? 26.331 -0.419 -6.105 1.00 92.81 121 GLN A O 1
ATOM 972 N N . LYS A 1 122 ? 27.642 1.398 -6.147 1.00 94.12 122 LYS A N 1
ATOM 973 C CA . LYS A 1 122 ? 26.541 2.352 -6.004 1.00 94.12 122 LYS A CA 1
ATOM 974 C C . LYS A 1 122 ? 25.695 2.389 -7.277 1.00 94.12 122 LYS A C 1
ATOM 976 O O . LYS A 1 122 ? 26.232 2.645 -8.352 1.00 94.12 122 LYS A O 1
ATOM 981 N N . ILE A 1 123 ? 24.386 2.205 -7.137 1.00 95.81 123 ILE A N 1
ATOM 982 C CA . ILE A 1 123 ? 23.422 2.410 -8.219 1.00 95.81 123 ILE A CA 1
ATOM 983 C C . ILE A 1 123 ? 23.370 3.904 -8.576 1.00 95.81 123 ILE A C 1
ATOM 985 O O . ILE A 1 123 ? 23.282 4.763 -7.694 1.00 95.81 123 ILE A O 1
ATOM 989 N N . VAL A 1 124 ? 23.420 4.208 -9.874 1.00 96.44 124 VAL A N 1
ATOM 990 C CA . VAL A 1 124 ? 23.426 5.580 -10.422 1.00 96.44 124 VAL A CA 1
ATOM 991 C C . VAL A 1 124 ? 22.161 5.927 -11.214 1.00 96.44 124 VAL A C 1
ATOM 993 O O . VAL A 1 124 ? 22.107 6.979 -11.846 1.00 96.44 124 VAL A O 1
ATOM 996 N N . VAL A 1 125 ? 21.138 5.069 -11.162 1.00 97.44 125 VAL A N 1
ATOM 997 C CA . VAL A 1 125 ? 19.824 5.311 -11.774 1.00 97.44 125 VAL A CA 1
ATOM 998 C C . VAL A 1 125 ? 19.190 6.575 -11.179 1.00 97.44 125 VAL A C 1
ATOM 1000 O O . VAL A 1 125 ? 19.069 6.717 -9.962 1.00 97.44 125 VAL A O 1
ATOM 1003 N N . GLU A 1 126 ? 18.785 7.508 -12.036 1.00 95.88 126 GLU A N 1
ATOM 1004 C CA . GLU A 1 126 ? 18.125 8.745 -11.622 1.00 95.88 126 GLU A CA 1
ATOM 1005 C C . GLU A 1 126 ? 16.699 8.454 -11.128 1.00 95.88 126 GLU A C 1
ATOM 1007 O O . GLU A 1 126 ? 15.966 7.696 -11.757 1.00 95.88 126 GLU A O 1
ATOM 1012 N N . VAL A 1 127 ? 16.276 9.064 -10.019 1.00 96.62 127 VAL A N 1
ATOM 1013 C CA . VAL A 1 127 ? 14.891 8.975 -9.532 1.00 96.62 127 VAL A CA 1
ATOM 1014 C C . VAL A 1 127 ? 14.393 10.377 -9.223 1.00 96.62 127 VAL A C 1
ATOM 1016 O O . VAL A 1 127 ? 14.872 11.017 -8.285 1.00 96.62 127 VAL A O 1
ATOM 1019 N N . CYS A 1 128 ? 13.436 10.867 -10.005 1.00 96.56 128 CYS A N 1
ATOM 1020 C CA . CYS A 1 128 ? 12.864 12.199 -9.822 1.00 96.56 128 CYS A CA 1
ATOM 1021 C C . CYS A 1 128 ? 11.430 12.276 -10.382 1.00 96.56 128 CYS A C 1
ATOM 1023 O O . CYS A 1 128 ? 11.003 11.378 -11.110 1.00 96.56 128 CYS A O 1
ATOM 1025 N N . PRO A 1 129 ? 10.645 13.311 -10.035 1.00 97.75 129 PRO A N 1
ATOM 1026 C CA . PRO A 1 129 ? 9.356 13.541 -10.678 1.00 97.75 129 PRO A CA 1
ATOM 1027 C C . PRO A 1 129 ? 9.509 13.729 -12.193 1.00 97.75 129 PRO A C 1
ATOM 1029 O O . PRO A 1 129 ? 10.506 14.281 -12.662 1.00 97.75 129 PRO A O 1
ATOM 1032 N N . LEU A 1 130 ? 8.498 13.327 -12.958 1.00 98.00 130 LEU A N 1
ATOM 1033 C CA . LEU A 1 130 ? 8.418 13.700 -14.367 1.00 98.00 130 LEU A CA 1
ATOM 1034 C C . LEU A 1 130 ? 8.146 15.209 -14.491 1.00 98.00 130 LEU A C 1
ATOM 1036 O O . LEU A 1 130 ? 7.155 15.703 -13.955 1.00 98.00 130 LEU A O 1
ATOM 1040 N N . ASP A 1 131 ? 9.006 15.918 -15.219 1.00 96.62 131 ASP A N 1
ATOM 1041 C CA . ASP A 1 131 ? 8.868 17.344 -15.536 1.00 96.62 131 ASP A CA 1
ATOM 1042 C C . ASP A 1 131 ? 8.203 17.548 -16.906 1.00 96.62 131 ASP A C 1
ATOM 1044 O O . ASP A 1 131 ? 7.212 18.266 -17.036 1.00 96.62 131 ASP A O 1
ATOM 1048 N N . SER A 1 132 ? 8.699 16.862 -17.940 1.00 96.62 132 SER A N 1
ATOM 1049 C CA . SER A 1 132 ? 8.100 16.883 -19.279 1.00 96.62 132 SER A CA 1
ATOM 1050 C C . SER A 1 132 ? 8.313 15.567 -20.020 1.00 96.62 132 SER A C 1
ATOM 1052 O O . SER A 1 132 ? 9.297 14.869 -19.786 1.00 96.62 132 SER A O 1
ATOM 1054 N N . PHE A 1 133 ? 7.382 15.234 -20.917 1.00 98.25 133 PHE A N 1
ATOM 1055 C CA . PHE A 1 133 ? 7.472 14.084 -21.814 1.00 98.25 133 PHE A CA 1
ATOM 1056 C C . PHE A 1 133 ? 6.898 14.446 -23.183 1.00 98.25 133 PHE A C 1
ATOM 1058 O O . PHE A 1 133 ? 5.748 14.880 -23.281 1.00 98.25 133 PHE A O 1
ATOM 1065 N N . TYR A 1 134 ? 7.690 14.243 -24.232 1.00 98.19 134 TYR A N 1
ATOM 1066 C CA . TYR A 1 134 ? 7.289 14.450 -25.621 1.00 98.19 134 TYR A CA 1
ATOM 1067 C C . TYR A 1 134 ? 7.358 13.108 -26.355 1.00 98.19 134 TYR A C 1
ATOM 1069 O O . TYR A 1 134 ? 8.444 12.529 -26.408 1.00 98.19 134 TYR A O 1
ATOM 1077 N N . PRO A 1 135 ? 6.243 12.585 -26.901 1.00 98.19 135 PRO A N 1
ATOM 1078 C CA . PRO A 1 135 ? 6.281 11.374 -27.712 1.00 98.19 135 PRO A CA 1
ATOM 1079 C C . PRO A 1 135 ? 7.281 11.522 -28.859 1.00 98.19 135 PRO A C 1
ATOM 1081 O O . PRO A 1 135 ? 7.270 12.531 -29.564 1.00 98.19 135 PRO A O 1
ATOM 1084 N N . ALA A 1 136 ? 8.131 10.515 -29.032 1.00 97.62 136 ALA A N 1
ATOM 1085 C CA . ALA A 1 136 ? 9.035 10.452 -30.166 1.00 97.62 136 ALA A CA 1
ATOM 1086 C C . ALA A 1 136 ? 8.238 10.175 -31.447 1.00 97.62 136 ALA A C 1
ATOM 1088 O O . ALA A 1 136 ? 7.114 9.662 -31.417 1.00 97.62 136 ALA A O 1
ATOM 1089 N N . GLU A 1 137 ? 8.845 10.510 -32.575 1.00 97.62 137 GLU A N 1
ATOM 1090 C CA . GLU A 1 137 ? 8.278 10.393 -33.909 1.00 97.62 137 GLU A CA 1
ATOM 1091 C C . GLU A 1 137 ? 7.756 8.970 -34.199 1.00 97.62 137 GLU A C 1
ATOM 1093 O O . GLU A 1 137 ? 8.287 7.976 -33.711 1.00 97.62 137 GLU A O 1
ATOM 1098 N N . GLU A 1 138 ? 6.729 8.835 -35.044 1.00 96.56 138 GLU A N 1
ATOM 1099 C CA . GLU A 1 138 ? 6.044 7.546 -35.272 1.00 96.56 138 GLU A CA 1
ATOM 1100 C C . GLU A 1 138 ? 6.978 6.417 -35.749 1.00 96.56 138 GLU A C 1
ATOM 1102 O O . GLU A 1 138 ? 6.762 5.239 -35.459 1.00 96.56 138 GLU A O 1
ATOM 1107 N N . TYR A 1 139 ? 8.060 6.751 -36.455 1.00 94.81 139 TYR A N 1
ATOM 1108 C CA . TYR A 1 139 ? 9.025 5.748 -36.906 1.00 94.81 139 TYR A CA 1
ATOM 1109 C C . TYR A 1 139 ? 9.806 5.098 -35.749 1.00 94.81 139 TYR A C 1
ATOM 1111 O O . TYR A 1 139 ? 10.301 3.982 -35.902 1.00 94.81 139 TYR A O 1
ATOM 1119 N N . HIS A 1 140 ? 9.888 5.761 -34.593 1.00 96.81 140 HIS A N 1
ATOM 1120 C CA . HIS A 1 140 ? 10.498 5.239 -33.374 1.00 96.81 140 HIS A CA 1
ATOM 1121 C C . HIS A 1 140 ? 9.564 4.331 -32.572 1.00 96.81 140 HIS A C 1
ATOM 1123 O O . HIS A 1 140 ? 10.036 3.438 -31.865 1.00 96.81 140 HIS A O 1
ATOM 1129 N N . GLN A 1 141 ? 8.250 4.530 -32.686 1.00 98.00 141 GLN A N 1
ATOM 1130 C CA . GLN A 1 141 ? 7.270 3.700 -31.994 1.00 98.00 141 GLN A CA 1
ATOM 1131 C C . GLN A 1 141 ? 7.322 2.277 -32.549 1.00 98.00 141 GLN A C 1
ATOM 1133 O O . GLN A 1 141 ? 7.271 2.073 -33.765 1.00 98.00 141 GLN A O 1
ATOM 1138 N N . LYS A 1 142 ? 7.410 1.284 -31.663 1.00 96.06 142 LYS A N 1
ATOM 1139 C CA . LYS A 1 142 ? 7.458 -0.145 -32.002 1.00 96.06 142 LYS A CA 1
ATOM 1140 C C . LYS A 1 142 ? 8.592 -0.484 -32.975 1.00 96.06 142 LYS A C 1
ATOM 1142 O O . LYS A 1 142 ? 8.460 -1.363 -33.826 1.00 96.06 142 LYS A O 1
ATOM 1147 N N . TYR A 1 143 ? 9.725 0.217 -32.870 1.00 96.00 143 TYR A N 1
ATOM 1148 C CA . TYR A 1 143 ? 10.815 0.120 -33.844 1.00 96.00 143 TYR A CA 1
ATOM 1149 C C . TYR A 1 143 ? 11.313 -1.315 -34.063 1.00 96.00 143 TYR A C 1
ATOM 1151 O O . TYR A 1 143 ? 11.487 -1.708 -35.210 1.00 96.00 143 TYR A O 1
ATOM 1159 N N . LEU A 1 144 ? 11.505 -2.114 -33.004 1.00 93.19 144 LEU A N 1
ATOM 1160 C CA . LEU A 1 144 ? 11.988 -3.504 -33.101 1.00 93.19 144 LEU A CA 1
ATOM 1161 C C . LEU A 1 144 ? 10.899 -4.537 -33.445 1.00 93.19 144 LEU A C 1
ATOM 1163 O O . LEU A 1 144 ? 11.219 -5.712 -33.643 1.00 93.19 144 LEU A O 1
ATOM 1167 N N . GLU A 1 145 ? 9.627 -4.132 -33.490 1.00 90.88 145 GLU A N 1
ATOM 1168 C CA . GLU A 1 145 ? 8.569 -4.911 -34.148 1.00 90.88 145 GLU A CA 1
ATOM 1169 C C . GLU A 1 145 ? 8.607 -4.646 -35.657 1.00 90.88 145 GLU A C 1
ATOM 1171 O O . GLU A 1 145 ? 8.599 -5.580 -36.455 1.00 90.88 145 GLU A O 1
ATOM 1176 N N . LYS A 1 146 ? 8.733 -3.366 -36.042 1.00 94.44 146 LYS A N 1
ATOM 1177 C CA . LYS A 1 146 ? 8.859 -2.913 -37.437 1.00 94.44 146 LYS A CA 1
ATOM 1178 C C . LYS A 1 146 ? 10.187 -3.361 -38.078 1.00 94.44 146 LYS A C 1
ATOM 1180 O O . LYS A 1 146 ? 10.231 -3.621 -39.275 1.00 94.44 146 LYS A O 1
ATOM 1185 N N . ASN A 1 147 ? 11.255 -3.476 -37.284 1.00 93.25 147 ASN A N 1
ATOM 1186 C CA . ASN A 1 147 ? 12.618 -3.830 -37.695 1.00 93.25 147 ASN A CA 1
ATOM 1187 C C . ASN A 1 147 ? 13.189 -4.931 -36.771 1.00 93.25 147 ASN A C 1
ATOM 1189 O O . ASN A 1 147 ? 13.972 -4.627 -35.867 1.00 93.25 147 ASN A O 1
ATOM 1193 N N . PRO A 1 148 ? 12.823 -6.212 -36.963 1.00 88.38 148 PRO A N 1
ATOM 1194 C CA . PRO A 1 148 ? 13.188 -7.301 -36.044 1.00 88.38 148 PRO A CA 1
ATOM 1195 C C . PRO A 1 148 ? 14.694 -7.522 -35.829 1.00 88.38 148 PRO A C 1
ATOM 1197 O O . PRO A 1 148 ? 15.099 -8.000 -34.765 1.00 88.38 148 PRO A O 1
ATOM 1200 N N . ASP A 1 149 ? 15.513 -7.152 -36.817 1.00 87.94 149 ASP A N 1
ATOM 1201 C CA . ASP A 1 149 ? 16.980 -7.237 -36.786 1.00 87.94 149 ASP A CA 1
ATOM 1202 C C . ASP A 1 149 ? 17.662 -5.885 -36.518 1.00 87.94 149 ASP A C 1
ATOM 1204 O O . ASP A 1 149 ? 18.874 -5.743 -36.683 1.00 87.94 149 ASP A O 1
ATOM 1208 N N . GLY A 1 150 ? 16.886 -4.883 -36.093 1.00 86.06 150 GLY A N 1
ATOM 1209 C CA . GLY A 1 150 ? 17.403 -3.593 -35.654 1.00 86.06 150 GLY A CA 1
ATOM 1210 C C . GLY A 1 150 ? 18.340 -3.721 -34.451 1.00 86.06 150 GLY A C 1
ATOM 1211 O O . GLY A 1 150 ? 18.249 -4.656 -33.651 1.00 86.06 150 GLY A O 1
ATOM 1212 N N . TYR A 1 151 ? 19.253 -2.759 -34.318 1.00 86.38 151 TYR A N 1
ATOM 1213 C CA . TYR A 1 151 ? 20.184 -2.713 -33.195 1.00 86.38 151 TYR A CA 1
ATOM 1214 C C . TYR A 1 151 ? 19.444 -2.603 -31.855 1.00 86.38 151 TYR A C 1
ATOM 1216 O O . TYR A 1 151 ? 18.484 -1.844 -31.718 1.00 86.38 151 TYR A O 1
ATOM 1224 N N . CYS A 1 152 ? 19.936 -3.332 -30.854 1.00 87.38 152 CYS A N 1
ATOM 1225 C CA . CYS A 1 152 ? 19.504 -3.196 -29.475 1.00 87.38 152 CYS A CA 1
ATOM 1226 C C . CYS A 1 152 ? 20.622 -3.611 -28.510 1.00 87.38 152 CYS A C 1
ATOM 1228 O O . CYS A 1 152 ? 21.297 -4.615 -28.744 1.00 87.38 152 CYS A O 1
ATOM 1230 N N . HIS A 1 153 ? 20.801 -2.867 -27.415 1.00 87.56 153 HIS A N 1
ATOM 1231 C CA . HIS A 1 153 ? 21.727 -3.241 -26.344 1.00 87.56 153 HIS A CA 1
ATOM 1232 C C . HIS A 1 153 ? 21.175 -4.354 -25.431 1.00 87.56 153 HIS A C 1
ATOM 1234 O O . HIS A 1 153 ? 21.961 -5.024 -24.764 1.00 87.56 153 HIS A O 1
ATOM 1240 N N . ILE A 1 154 ? 19.854 -4.576 -25.413 1.00 88.38 154 ILE A N 1
ATOM 1241 C CA . ILE A 1 154 ? 19.206 -5.636 -24.630 1.00 88.38 154 ILE A CA 1
ATOM 1242 C C . ILE A 1 154 ? 19.332 -6.968 -25.388 1.00 88.38 154 ILE A C 1
ATOM 1244 O O . ILE A 1 154 ? 18.860 -7.075 -26.528 1.00 88.38 154 ILE A O 1
ATOM 1248 N N . PRO A 1 155 ? 19.943 -8.006 -24.785 1.00 85.75 155 PRO A N 1
ATOM 1249 C CA . PRO A 1 155 ? 20.106 -9.308 -25.427 1.00 85.75 155 PRO A CA 1
ATOM 1250 C C . PRO A 1 155 ? 18.765 -9.957 -25.801 1.00 85.75 155 PRO A C 1
ATOM 1252 O O . PRO A 1 155 ? 17.850 -9.982 -24.982 1.00 85.75 155 PRO A O 1
ATOM 1255 N N . LYS A 1 156 ? 18.666 -10.577 -26.991 1.00 83.25 156 LYS A N 1
ATOM 1256 C CA . LYS A 1 156 ? 17.419 -11.225 -27.461 1.00 83.25 156 LYS A CA 1
ATOM 1257 C C . LYS A 1 156 ? 16.855 -12.259 -26.474 1.00 83.25 156 LYS A C 1
ATOM 1259 O O . LYS A 1 156 ? 15.643 -12.330 -26.305 1.00 83.25 156 LYS A O 1
ATOM 1264 N N . ILE A 1 157 ? 17.731 -12.975 -25.761 1.00 80.25 157 ILE A N 1
ATOM 1265 C CA . ILE A 1 157 ? 17.346 -13.954 -24.734 1.00 80.25 157 ILE A CA 1
ATOM 1266 C C . ILE A 1 157 ? 16.473 -13.343 -23.628 1.00 80.25 157 ILE A C 1
ATOM 1268 O O . ILE A 1 157 ? 15.606 -14.027 -23.099 1.00 80.25 157 ILE A O 1
ATOM 1272 N N . LYS A 1 158 ? 16.633 -12.048 -23.313 1.00 81.62 158 LYS A N 1
ATOM 1273 C CA . LYS A 1 158 ? 15.787 -11.365 -22.326 1.00 81.62 158 LYS A CA 1
ATOM 1274 C C . LYS A 1 158 ? 14.339 -11.243 -22.804 1.00 81.62 158 LYS A C 1
ATOM 1276 O O . LYS A 1 158 ? 13.452 -11.345 -21.973 1.00 81.62 158 LYS A O 1
ATOM 1281 N N . TYR A 1 159 ? 14.086 -11.099 -24.110 1.00 80.50 159 TYR A N 1
ATOM 1282 C CA . TYR A 1 159 ? 12.722 -11.091 -24.665 1.00 80.50 159 TYR A CA 1
ATOM 1283 C C . TYR A 1 159 ? 12.063 -12.476 -24.611 1.00 80.50 159 TYR A C 1
ATOM 1285 O O . TYR A 1 159 ? 10.859 -12.583 -24.413 1.00 80.50 159 TYR A O 1
ATOM 1293 N N . GLU A 1 160 ? 12.851 -13.539 -24.781 1.00 70.12 160 GLU A N 1
ATOM 1294 C CA . GLU A 1 160 ? 12.381 -14.935 -24.765 1.00 70.12 160 GLU A CA 1
ATOM 1295 C C . GLU A 1 160 ? 12.184 -15.464 -23.332 1.00 70.12 160 GLU A C 1
ATOM 1297 O O . GLU A 1 160 ? 11.339 -16.321 -23.078 1.00 70.12 160 GLU A O 1
ATOM 1302 N N . GLN A 1 161 ? 12.939 -14.915 -22.377 1.00 66.19 161 GLN A N 1
ATOM 1303 C CA . GLN A 1 161 ? 12.857 -15.209 -20.946 1.00 66.19 161 GLN A CA 1
ATOM 1304 C C . GLN A 1 161 ? 11.790 -14.397 -20.209 1.00 66.19 161 GLN A C 1
ATOM 1306 O O . GLN A 1 161 ? 11.739 -14.461 -18.981 1.00 66.19 161 GLN A O 1
ATOM 1311 N N . ILE A 1 162 ? 10.900 -13.693 -20.920 1.00 63.12 162 ILE A N 1
ATOM 1312 C CA . ILE A 1 162 ? 9.669 -13.133 -20.340 1.00 63.12 162 ILE A CA 1
ATOM 1313 C C . ILE A 1 162 ? 8.709 -14.300 -20.080 1.00 63.12 162 ILE A C 1
ATOM 1315 O O . ILE A 1 162 ? 7.674 -14.485 -20.709 1.00 63.12 162 ILE A O 1
ATOM 1319 N N . HIS A 1 163 ? 9.125 -15.180 -19.181 1.00 50.91 163 HIS A N 1
ATOM 1320 C CA . HIS A 1 163 ? 8.247 -16.080 -18.474 1.00 50.91 163 HIS A CA 1
ATOM 1321 C C . HIS A 1 163 ? 7.708 -15.259 -17.321 1.00 50.91 163 HIS A C 1
ATOM 1323 O O . HIS A 1 163 ? 8.472 -14.540 -16.677 1.00 50.91 163 HIS A O 1
ATOM 1329 N N . ILE A 1 164 ? 6.396 -15.336 -17.103 1.00 48.56 164 ILE A N 1
ATOM 1330 C CA . ILE A 1 164 ? 5.728 -14.817 -15.912 1.00 48.56 164 ILE A CA 1
ATOM 1331 C C . ILE A 1 164 ? 6.615 -15.212 -14.730 1.00 48.56 164 ILE A C 1
ATOM 1333 O O . ILE A 1 164 ? 6.674 -16.395 -14.389 1.00 48.56 164 ILE A O 1
ATOM 1337 N N . GLN A 1 165 ? 7.386 -14.265 -14.183 1.00 52.50 165 GLN A N 1
ATOM 1338 C CA . GLN A 1 165 ? 8.139 -14.535 -12.969 1.00 52.50 165 GLN A CA 1
ATOM 1339 C C . GLN A 1 165 ? 7.101 -15.023 -11.971 1.00 52.50 165 GLN A C 1
ATOM 1341 O O . GLN A 1 165 ? 6.035 -14.406 -11.851 1.00 52.50 165 GLN A O 1
ATOM 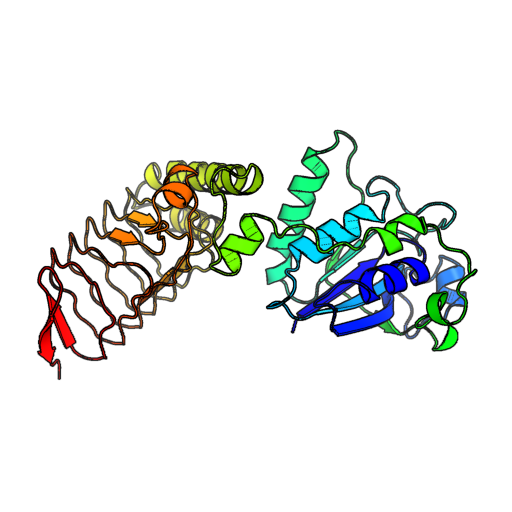1346 N N . GLU A 1 166 ? 7.365 -16.164 -11.330 1.00 59.72 166 GLU A N 1
ATOM 1347 C CA . GLU A 1 166 ? 6.499 -16.617 -10.253 1.00 59.72 166 GLU A CA 1
ATOM 1348 C C . GLU A 1 166 ? 6.289 -15.436 -9.320 1.00 59.72 166 GLU A C 1
ATOM 1350 O O . GLU A 1 166 ? 7.242 -14.822 -8.837 1.00 59.72 166 GLU A O 1
ATOM 1355 N N . MET A 1 167 ? 5.023 -15.073 -9.159 1.00 69.06 167 MET A N 1
ATOM 1356 C CA . MET A 1 167 ? 4.650 -13.897 -8.408 1.00 69.06 167 MET A CA 1
ATOM 1357 C C . MET A 1 167 ? 5.287 -13.965 -7.017 1.00 69.06 167 MET A C 1
ATOM 1359 O O . MET A 1 167 ? 5.165 -14.989 -6.331 1.00 69.06 167 MET A O 1
ATOM 1363 N N . SER A 1 168 ? 5.980 -12.895 -6.618 1.00 76.75 168 SER A N 1
ATOM 1364 C CA . SER A 1 168 ? 6.681 -12.866 -5.335 1.00 76.75 168 SER A CA 1
ATOM 1365 C C . SER A 1 168 ? 5.693 -13.059 -4.182 1.00 76.75 168 SER A C 1
ATOM 1367 O O . SER A 1 168 ? 4.497 -12.782 -4.315 1.00 76.75 168 SER A O 1
ATOM 1369 N N . SER A 1 169 ? 6.170 -13.503 -3.017 1.00 85.31 169 SER A N 1
ATOM 1370 C CA . SER A 1 169 ? 5.305 -13.611 -1.834 1.00 85.31 169 SER A CA 1
ATOM 1371 C C . SER A 1 169 ? 4.661 -12.273 -1.457 1.00 85.31 169 SER A C 1
ATOM 1373 O O . SER A 1 169 ? 3.526 -12.254 -0.992 1.00 85.31 169 SER A O 1
ATOM 1375 N N . TYR A 1 170 ? 5.346 -11.150 -1.699 1.00 81.06 170 TYR A N 1
ATOM 1376 C CA . TYR A 1 170 ? 4.783 -9.818 -1.479 1.00 81.06 170 TYR A CA 1
ATOM 1377 C C . TYR A 1 170 ? 3.631 -9.510 -2.435 1.00 81.06 170 TYR A C 1
ATOM 1379 O O . TYR A 1 170 ? 2.571 -9.068 -1.998 1.00 81.06 170 TYR A O 1
ATOM 1387 N N . ASP A 1 171 ? 3.799 -9.800 -3.722 1.00 76.25 171 ASP A N 1
ATOM 1388 C CA . ASP A 1 171 ? 2.742 -9.584 -4.709 1.00 76.25 171 ASP A CA 1
ATOM 1389 C C . ASP A 1 171 ? 1.530 -10.495 -4.427 1.00 76.25 171 ASP A C 1
ATOM 1391 O O . ASP A 1 171 ? 0.390 -10.028 -4.446 1.00 76.25 171 ASP A O 1
ATOM 1395 N N . LYS A 1 172 ? 1.771 -11.771 -4.075 1.00 86.69 172 LYS A N 1
ATOM 1396 C CA . LYS A 1 172 ? 0.733 -12.722 -3.634 1.00 86.69 172 LYS A CA 1
ATOM 1397 C C . LYS A 1 172 ? -0.020 -12.201 -2.409 1.00 86.69 172 LYS A C 1
ATOM 1399 O O . LYS A 1 172 ? -1.249 -12.172 -2.424 1.00 86.69 172 LYS A O 1
ATOM 1404 N N . MET A 1 173 ? 0.692 -11.696 -1.399 1.00 90.62 173 MET A N 1
ATOM 1405 C CA . MET A 1 173 ? 0.091 -11.053 -0.225 1.00 90.62 173 MET A CA 1
ATOM 1406 C C . MET A 1 173 ?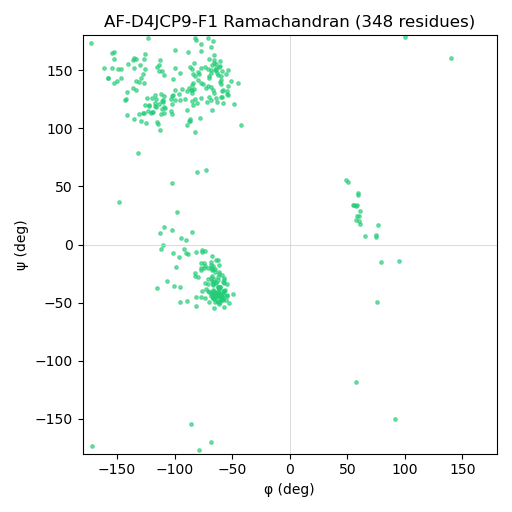 -0.789 -9.859 -0.623 1.00 90.62 173 MET A C 1
ATOM 1408 O O . MET A 1 173 ? -1.940 -9.776 -0.198 1.00 90.62 173 MET A O 1
ATOM 1412 N N . CYS A 1 174 ? -0.301 -8.963 -1.489 1.00 82.81 174 CYS A N 1
ATOM 1413 C CA . CYS A 1 174 ? -1.074 -7.813 -1.972 1.00 82.81 174 CYS A CA 1
ATOM 1414 C C . CYS A 1 174 ? -2.338 -8.209 -2.751 1.00 82.81 174 CYS A C 1
ATOM 1416 O O . CYS A 1 174 ? -3.311 -7.450 -2.750 1.00 82.81 174 CYS A O 1
ATOM 1418 N N . ARG A 1 175 ? -2.332 -9.380 -3.399 1.00 83.25 175 ARG A N 1
ATOM 1419 C CA . ARG A 1 175 ? -3.475 -9.955 -4.126 1.00 83.25 175 ARG A CA 1
ATOM 1420 C C . ARG A 1 175 ? -4.371 -10.854 -3.278 1.00 83.25 175 ARG A C 1
ATOM 1422 O O . ARG A 1 175 ? -5.336 -11.392 -3.812 1.00 83.25 175 ARG A O 1
ATOM 1429 N N . LYS A 1 176 ? -4.099 -10.981 -1.973 1.00 91.31 176 LYS A N 1
ATOM 1430 C CA . LYS A 1 176 ? -4.816 -11.886 -1.054 1.00 91.31 176 LYS A CA 1
ATOM 1431 C C . LYS A 1 176 ? -4.712 -13.364 -1.451 1.00 91.31 176 LYS A C 1
ATOM 1433 O O . LYS A 1 176 ? -5.568 -14.174 -1.102 1.00 91.31 176 LYS A O 1
ATOM 1438 N N . GLU A 1 177 ? -3.663 -13.721 -2.180 1.00 89.88 177 GLU A N 1
ATOM 1439 C CA . GLU A 1 177 ? -3.350 -15.100 -2.535 1.00 89.88 177 GLU A CA 1
ATOM 1440 C C . GLU A 1 177 ? -2.488 -15.758 -1.455 1.00 89.88 177 GLU A C 1
ATOM 1442 O O . GLU A 1 177 ? -1.920 -15.083 -0.595 1.00 89.88 177 GLU A O 1
ATOM 1447 N N . LEU A 1 178 ? -2.372 -17.089 -1.506 1.00 92.62 178 LEU A N 1
ATOM 1448 C CA . LEU A 1 178 ? -1.468 -17.822 -0.623 1.00 92.62 178 LEU A CA 1
ATOM 1449 C C . LEU A 1 178 ? -0.019 -17.431 -0.897 1.00 92.62 178 LEU A C 1
ATOM 1451 O O . LEU A 1 178 ? 0.461 -17.562 -2.024 1.00 92.62 178 LEU A O 1
ATOM 1455 N N . PHE A 1 179 ? 0.690 -17.011 0.143 1.00 92.38 179 PHE A N 1
ATOM 1456 C CA . PHE A 1 179 ? 2.092 -16.624 0.063 1.00 92.38 179 PHE A CA 1
ATOM 1457 C C . PHE A 1 179 ? 2.914 -17.241 1.194 1.00 92.38 179 PHE A C 1
ATOM 1459 O O . PHE A 1 179 ? 2.373 -17.655 2.220 1.00 92.38 179 PHE A O 1
ATOM 1466 N N . ASP A 1 180 ? 4.231 -17.306 0.989 1.00 92.75 180 ASP A N 1
ATOM 1467 C CA . ASP A 1 180 ? 5.178 -17.694 2.033 1.00 92.75 180 ASP A CA 1
ATOM 1468 C C . ASP A 1 180 ? 5.560 -16.449 2.847 1.00 92.75 180 ASP A C 1
ATOM 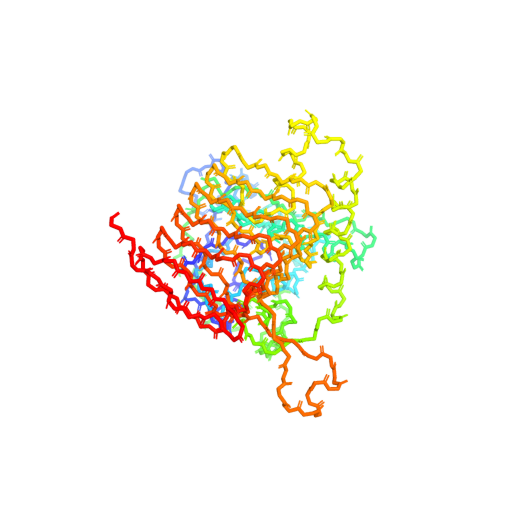1470 O O . ASP A 1 180 ? 6.304 -15.596 2.340 1.00 92.75 180 ASP A O 1
ATOM 1474 N N . PRO A 1 181 ? 5.091 -16.311 4.101 1.00 93.69 181 PRO A N 1
ATOM 1475 C CA . PRO A 1 181 ? 5.439 -15.169 4.929 1.00 93.69 181 PRO A CA 1
ATOM 1476 C C . PRO A 1 181 ? 6.926 -15.160 5.285 1.00 93.69 181 PRO A C 1
ATOM 1478 O O . PRO A 1 181 ? 7.449 -14.095 5.608 1.00 93.69 181 PRO A O 1
ATOM 1481 N N . SER A 1 182 ? 7.635 -16.290 5.214 1.00 91.38 182 SER A N 1
ATOM 1482 C CA . SER A 1 182 ? 9.065 -16.397 5.523 1.00 91.38 182 SER A CA 1
ATOM 1483 C C . SER A 1 182 ? 9.987 -15.853 4.424 1.00 91.38 182 SER A C 1
ATOM 1485 O O . SER A 1 182 ? 11.201 -15.739 4.651 1.00 91.38 182 SER A O 1
ATOM 1487 N N . ASP A 1 183 ? 9.416 -15.435 3.289 1.00 87.62 183 ASP A N 1
ATOM 1488 C CA . ASP A 1 183 ? 10.130 -14.773 2.204 1.00 87.62 183 ASP A CA 1
ATOM 1489 C C . ASP A 1 183 ? 11.084 -13.680 2.724 1.00 87.62 183 ASP A C 1
ATOM 1491 O O . ASP A 1 183 ? 10.795 -12.935 3.670 1.00 87.62 183 ASP A O 1
ATOM 1495 N N . ALA A 1 184 ? 12.279 -13.617 2.133 1.00 76.38 184 ALA A N 1
ATOM 1496 C CA . 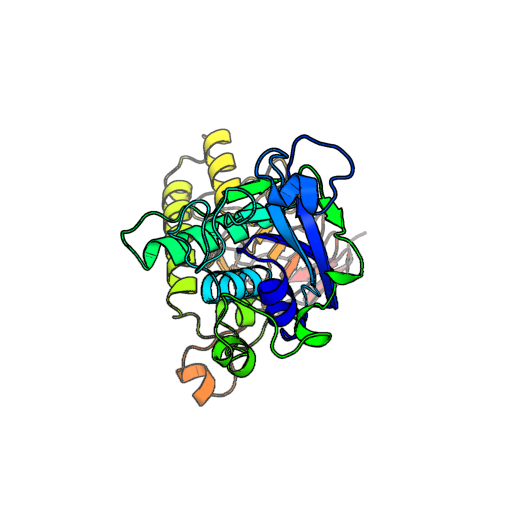ALA A 1 184 ? 13.354 -12.760 2.620 1.00 76.38 184 ALA A CA 1
ATOM 1497 C C . ALA A 1 184 ? 12.978 -11.273 2.571 1.00 76.38 184 ALA A C 1
ATOM 1499 O O . ALA A 1 184 ? 13.339 -10.525 3.488 1.00 76.38 184 ALA A O 1
ATOM 1500 N N . TYR A 1 185 ? 12.233 -10.855 1.546 1.00 75.50 185 TYR A N 1
ATOM 1501 C CA . TYR A 1 185 ? 11.784 -9.480 1.417 1.00 75.50 185 TYR A CA 1
ATOM 1502 C C . TYR A 1 185 ? 10.722 -9.156 2.468 1.00 75.50 185 TYR A C 1
ATOM 1504 O O . TYR A 1 185 ? 10.909 -8.206 3.235 1.00 75.50 185 TYR A O 1
ATOM 1512 N N . LEU A 1 186 ? 9.697 -10.000 2.615 1.00 83.44 186 LEU A N 1
ATOM 1513 C CA . LEU A 1 186 ? 8.670 -9.832 3.649 1.00 83.44 186 LEU A CA 1
ATOM 1514 C C . LEU A 1 186 ? 9.254 -9.812 5.071 1.00 83.44 186 LEU A C 1
ATOM 1516 O O . LEU A 1 186 ? 8.879 -8.973 5.893 1.00 83.44 186 LEU A O 1
ATOM 1520 N N . ARG A 1 187 ? 10.243 -10.667 5.366 1.00 84.81 187 ARG A N 1
ATOM 1521 C CA . ARG A 1 187 ? 10.986 -10.614 6.638 1.00 84.81 187 ARG A CA 1
ATOM 1522 C C . ARG A 1 187 ? 11.732 -9.297 6.825 1.00 84.81 187 ARG A C 1
ATOM 1524 O O . ARG A 1 187 ? 11.804 -8.795 7.948 1.00 84.81 187 ARG A O 1
ATOM 1531 N N . SER A 1 188 ? 12.305 -8.744 5.758 1.00 77.75 188 SER A N 1
ATOM 1532 C CA . SER A 1 188 ? 13.015 -7.466 5.822 1.00 77.75 188 SER A CA 1
ATOM 1533 C C . SER A 1 188 ? 12.070 -6.299 6.123 1.00 77.75 188 SER A C 1
ATOM 1535 O O . SER A 1 188 ? 12.408 -5.459 6.961 1.00 77.75 188 SER A O 1
ATOM 1537 N N . LEU A 1 189 ? 10.864 -6.306 5.540 1.00 79.62 189 LEU A N 1
ATOM 1538 C CA . LEU A 1 189 ? 9.817 -5.328 5.832 1.00 79.62 189 LEU A CA 1
ATOM 1539 C C . LEU A 1 189 ? 9.403 -5.412 7.304 1.00 79.62 189 LEU A C 1
ATOM 1541 O O . LEU A 1 189 ? 9.508 -4.420 8.024 1.00 79.62 189 LEU A O 1
ATOM 1545 N N . ARG A 1 190 ? 9.079 -6.615 7.800 1.00 93.06 190 ARG A N 1
ATOM 1546 C CA . ARG A 1 190 ? 8.708 -6.811 9.213 1.00 93.06 190 ARG A CA 1
ATOM 1547 C C . ARG A 1 190 ? 9.834 -6.466 10.185 1.00 93.06 190 ARG A C 1
ATOM 1549 O O . ARG A 1 190 ? 9.580 -6.003 11.292 1.00 93.06 190 ARG A O 1
ATOM 1556 N N . LYS A 1 191 ? 11.104 -6.630 9.798 1.00 87.25 191 LYS A N 1
ATOM 1557 C CA . LYS A 1 191 ? 12.239 -6.159 10.612 1.00 87.25 191 LYS A CA 1
ATOM 1558 C C . LYS A 1 191 ? 12.221 -4.635 10.773 1.00 87.25 191 LYS A C 1
ATOM 1560 O O . LYS A 1 191 ? 12.488 -4.148 11.872 1.00 87.25 191 LYS A O 1
ATOM 1565 N N . ASN A 1 192 ? 11.910 -3.892 9.710 1.00 83.50 192 ASN A N 1
ATOM 1566 C CA . ASN A 1 192 ? 11.756 -2.440 9.791 1.00 83.50 192 ASN A CA 1
ATOM 1567 C C . ASN A 1 192 ? 10.540 -2.051 10.645 1.00 83.50 192 ASN A C 1
ATOM 1569 O O . ASN A 1 192 ? 10.676 -1.225 11.544 1.00 83.50 192 ASN A O 1
ATOM 1573 N N . THR A 1 193 ? 9.398 -2.711 10.439 1.00 93.62 193 THR A N 1
ATOM 1574 C CA . THR A 1 193 ? 8.185 -2.550 11.258 1.00 93.62 193 THR A CA 1
ATOM 1575 C C . THR A 1 193 ? 8.483 -2.739 12.743 1.00 93.62 193 THR A C 1
ATOM 1577 O O . THR A 1 193 ? 8.193 -1.861 13.551 1.00 93.62 193 THR A O 1
ATOM 1580 N N . ASN A 1 194 ? 9.167 -3.827 13.105 1.00 96.44 194 ASN A N 1
ATOM 1581 C CA . ASN A 1 194 ? 9.547 -4.117 14.486 1.00 96.44 194 ASN A CA 1
ATOM 1582 C C . ASN A 1 194 ? 10.480 -3.058 15.085 1.00 96.44 194 ASN A C 1
ATOM 1584 O O . ASN A 1 194 ? 10.356 -2.728 16.262 1.00 96.44 194 ASN A O 1
ATOM 1588 N N . ARG A 1 195 ? 11.404 -2.490 14.298 1.00 97.69 195 ARG A N 1
ATOM 1589 C CA . ARG A 1 195 ? 12.242 -1.371 14.758 1.00 97.69 195 ARG A CA 1
ATOM 1590 C C . ARG A 1 195 ? 11.379 -0.164 15.137 1.00 97.69 195 ARG A C 1
ATOM 1592 O O . ARG A 1 195 ? 11.570 0.382 16.221 1.00 97.69 195 ARG A O 1
ATOM 1599 N N . ILE A 1 196 ? 10.448 0.231 14.267 1.00 96.81 196 ILE A N 1
ATOM 1600 C CA . ILE A 1 196 ? 9.575 1.393 14.493 1.00 96.81 196 ILE A CA 1
ATOM 1601 C C . ILE A 1 196 ? 8.630 1.133 15.672 1.00 96.81 196 ILE A C 1
ATOM 1603 O O . ILE A 1 196 ? 8.497 1.986 16.545 1.00 96.81 196 ILE A O 1
ATOM 1607 N N . LEU A 1 197 ? 8.031 -0.061 15.751 1.00 98.25 197 LEU A N 1
ATOM 1608 C CA . LEU A 1 197 ? 7.183 -0.476 16.873 1.00 98.25 197 LEU A CA 1
ATOM 1609 C C . LEU A 1 197 ? 7.933 -0.441 18.204 1.00 98.25 197 LEU A C 1
ATOM 1611 O O . LEU A 1 197 ? 7.395 0.054 19.192 1.00 98.25 197 LEU A O 1
ATOM 1615 N N . ASN A 1 198 ? 9.181 -0.915 18.239 1.00 98.38 198 ASN A N 1
ATOM 1616 C CA . ASN A 1 198 ? 10.001 -0.846 19.443 1.00 98.38 198 ASN A CA 1
ATOM 1617 C C . ASN A 1 198 ? 10.216 0.605 19.880 1.00 98.38 198 ASN A C 1
ATOM 1619 O O . ASN A 1 198 ? 10.021 0.917 21.053 1.00 98.38 198 ASN A O 1
ATOM 1623 N N . GLU A 1 199 ? 10.563 1.508 18.961 1.00 98.44 199 GLU A N 1
ATOM 1624 C CA . GLU A 1 199 ? 10.714 2.926 19.299 1.00 98.44 199 GLU A CA 1
ATOM 1625 C C . GLU A 1 199 ? 9.392 3.553 19.765 1.00 98.44 199 GLU A C 1
ATOM 1627 O O . GLU A 1 199 ? 9.363 4.277 20.766 1.00 98.44 199 GLU A O 1
ATOM 1632 N N . LEU A 1 200 ? 8.288 3.248 19.082 1.00 98.50 200 LEU A N 1
ATOM 1633 C CA . LEU A 1 200 ? 6.960 3.732 19.439 1.00 98.50 200 LEU A CA 1
ATOM 1634 C C . LEU A 1 200 ? 6.562 3.276 20.845 1.00 98.50 200 LEU A C 1
ATOM 1636 O O . LEU A 1 200 ? 6.119 4.090 21.656 1.00 98.50 200 LEU A O 1
ATOM 1640 N N . ASN A 1 201 ? 6.737 1.994 21.156 1.00 98.56 201 ASN A N 1
ATOM 1641 C CA . ASN A 1 201 ? 6.326 1.426 22.436 1.00 98.56 201 ASN A CA 1
ATOM 1642 C C . ASN A 1 201 ? 7.163 1.954 23.612 1.00 98.56 201 ASN A C 1
ATOM 1644 O O . ASN A 1 201 ? 6.619 2.131 24.698 1.00 98.56 201 ASN A O 1
ATOM 1648 N N . HIS A 1 202 ? 8.427 2.331 23.383 1.00 98.38 202 HIS A N 1
ATOM 1649 C CA . HIS A 1 202 ? 9.290 2.954 24.399 1.00 98.38 202 HIS A CA 1
ATOM 1650 C C . HIS A 1 202 ? 9.184 4.489 24.464 1.00 98.38 202 HIS A C 1
ATOM 1652 O O . HIS A 1 202 ? 9.740 5.107 25.372 1.00 98.38 202 HIS A O 1
ATOM 1658 N N . THR A 1 203 ? 8.487 5.131 23.523 1.00 98.25 203 THR A N 1
ATOM 1659 C CA . THR A 1 203 ? 8.275 6.584 23.539 1.00 98.25 203 THR A CA 1
ATOM 1660 C C . THR A 1 203 ? 7.068 6.936 24.407 1.00 98.25 203 THR A C 1
ATOM 1662 O O . THR A 1 203 ? 5.957 6.484 24.135 1.00 98.25 203 THR A O 1
ATOM 1665 N N . ASP A 1 204 ? 7.261 7.793 25.414 1.00 97.88 204 ASP A N 1
ATOM 1666 C CA . ASP A 1 204 ? 6.202 8.194 26.349 1.00 97.88 204 ASP A CA 1
ATOM 1667 C C . ASP A 1 204 ? 4.944 8.729 25.634 1.00 97.88 204 ASP A C 1
ATOM 1669 O O . ASP A 1 204 ? 5.024 9.526 24.695 1.00 97.88 204 ASP A O 1
ATOM 1673 N N . ASN A 1 205 ? 3.763 8.308 26.098 1.00 97.12 205 ASN A N 1
ATOM 1674 C CA . ASN A 1 205 ? 2.467 8.661 25.505 1.00 97.12 205 ASN A CA 1
ATOM 1675 C C . ASN A 1 205 ? 2.159 10.176 25.515 1.00 97.12 205 ASN A C 1
ATOM 1677 O O . ASN A 1 205 ? 1.257 10.610 24.794 1.00 97.12 205 ASN A O 1
ATOM 1681 N N . SER A 1 206 ? 2.851 10.978 26.331 1.00 97.06 206 SER A N 1
ATOM 1682 C CA . SER A 1 206 ? 2.733 12.442 26.360 1.00 97.06 206 SER A CA 1
ATOM 1683 C C . SER A 1 206 ? 3.471 13.135 25.208 1.00 97.06 206 SER A C 1
ATOM 1685 O O . SER A 1 206 ? 3.087 14.242 24.830 1.00 97.06 206 SER A O 1
ATOM 1687 N N . LEU A 1 207 ? 4.464 12.481 24.590 1.00 98.19 207 LEU A N 1
ATOM 1688 C CA . LEU A 1 207 ? 5.259 13.016 23.476 1.00 98.19 207 LEU A CA 1
ATOM 1689 C C . LEU A 1 207 ? 4.514 12.884 22.138 1.00 98.19 207 LEU A C 1
ATOM 1691 O O . LEU A 1 207 ? 4.944 12.176 21.224 1.00 98.19 207 LEU A O 1
ATOM 1695 N N . LYS A 1 208 ? 3.366 13.561 22.033 1.00 97.19 208 LYS A N 1
ATOM 1696 C CA . LYS A 1 208 ? 2.406 13.406 20.927 1.00 97.19 208 LYS A CA 1
ATOM 1697 C C . LYS A 1 208 ? 3.026 13.625 19.548 1.00 97.19 208 LYS A C 1
ATOM 1699 O O . LYS A 1 208 ? 2.818 12.798 18.670 1.00 97.19 208 LYS A O 1
ATOM 1704 N N . GLU A 1 209 ? 3.796 14.696 19.365 1.00 97.50 209 GLU A N 1
ATOM 1705 C CA . GLU A 1 209 ? 4.402 15.034 18.068 1.00 97.50 209 GLU A CA 1
ATOM 1706 C C . GLU A 1 209 ? 5.390 13.958 17.608 1.00 97.50 209 GLU A C 1
ATOM 1708 O O . GLU A 1 209 ? 5.273 13.446 16.498 1.00 97.50 209 GLU A O 1
ATOM 1713 N N . LYS A 1 210 ? 6.298 13.531 18.498 1.00 97.88 210 LYS A N 1
ATOM 1714 C CA . LYS A 1 210 ? 7.263 12.466 18.197 1.00 97.88 210 LYS A CA 1
ATOM 1715 C C . LYS A 1 210 ? 6.559 11.160 17.819 1.00 97.88 210 LYS A C 1
ATOM 1717 O O . LYS A 1 210 ? 6.914 10.532 16.826 1.00 97.88 210 LYS A O 1
ATOM 1722 N N . ARG A 1 211 ? 5.550 10.752 18.596 1.00 98.50 211 ARG A N 1
ATOM 1723 C CA . ARG A 1 211 ? 4.764 9.541 18.303 1.00 98.50 211 ARG A CA 1
ATOM 1724 C C . ARG A 1 211 ? 4.040 9.651 16.965 1.00 98.50 211 ARG A C 1
ATOM 1726 O O . ARG A 1 211 ? 3.975 8.671 16.234 1.00 98.50 211 ARG A O 1
ATOM 1733 N N . TYR A 1 212 ? 3.541 10.837 16.628 1.00 98.19 212 TYR A N 1
ATOM 1734 C CA . TYR A 1 212 ? 2.848 11.070 15.368 1.00 98.19 212 TYR A CA 1
ATOM 1735 C C . TYR A 1 212 ? 3.771 10.934 14.147 1.00 98.19 212 TYR A C 1
ATOM 1737 O O . TYR A 1 212 ? 3.341 10.406 13.124 1.00 98.19 212 TYR A O 1
ATOM 1745 N N . GLU A 1 213 ? 5.046 11.324 14.245 1.00 97.69 213 GLU A N 1
ATOM 1746 C CA . GLU A 1 213 ? 6.026 11.028 13.186 1.00 97.69 213 GLU A CA 1
ATOM 1747 C C . GLU A 1 213 ? 6.264 9.520 13.029 1.00 97.69 213 GLU A C 1
ATOM 1749 O O . GLU A 1 213 ? 6.239 9.014 11.907 1.00 97.69 213 GLU A O 1
ATOM 1754 N N . LEU A 1 214 ? 6.385 8.782 14.138 1.00 98.00 214 LEU A N 1
ATOM 1755 C CA . LEU A 1 214 ? 6.509 7.318 14.101 1.00 98.00 214 LEU A CA 1
ATOM 1756 C C . LEU A 1 214 ? 5.271 6.656 13.480 1.00 98.00 214 LEU A C 1
ATOM 1758 O O . LEU A 1 214 ? 5.406 5.697 12.725 1.00 98.00 214 LEU A O 1
ATOM 1762 N N . PHE A 1 215 ? 4.068 7.185 13.726 1.00 98.38 215 PHE A N 1
ATOM 1763 C CA . PHE A 1 215 ? 2.852 6.709 13.061 1.00 98.38 215 PHE A CA 1
ATOM 1764 C C . PHE A 1 215 ? 2.930 6.878 11.540 1.00 98.38 215 PHE A C 1
ATOM 1766 O O . PHE A 1 215 ? 2.561 5.959 10.813 1.00 98.38 215 PHE A O 1
ATOM 1773 N N . LYS A 1 216 ? 3.407 8.027 11.041 1.00 92.44 216 LYS A N 1
ATOM 1774 C CA . LYS A 1 216 ? 3.525 8.283 9.591 1.00 92.44 216 LYS A CA 1
ATOM 1775 C C . LYS A 1 216 ? 4.548 7.384 8.902 1.00 92.44 216 LYS A C 1
ATOM 1777 O O . LYS A 1 216 ? 4.416 7.130 7.702 1.00 92.44 216 LYS A O 1
ATOM 1782 N N . GLU A 1 217 ? 5.573 6.969 9.640 1.00 91.38 217 GLU A N 1
ATOM 1783 C CA . GLU A 1 217 ? 6.574 6.012 9.175 1.00 91.38 217 GLU A CA 1
ATOM 1784 C C . GLU A 1 217 ? 6.023 4.579 9.177 1.00 91.38 217 GLU A C 1
ATOM 1786 O O . GLU A 1 217 ? 6.276 3.825 8.240 1.00 91.38 217 GLU A O 1
ATOM 1791 N N . LEU A 1 218 ? 5.251 4.219 10.207 1.00 95.44 218 LEU A N 1
ATOM 1792 C CA . LEU A 1 218 ? 4.737 2.866 10.414 1.00 95.44 218 LEU A CA 1
ATOM 1793 C C . LEU A 1 218 ? 3.545 2.520 9.515 1.00 95.44 218 LEU A C 1
ATOM 1795 O O . LEU A 1 218 ? 3.491 1.420 8.974 1.00 95.44 218 LEU A O 1
ATOM 1799 N N . PHE A 1 219 ? 2.572 3.424 9.389 1.00 97.25 219 PHE A N 1
ATOM 1800 C CA . PHE A 1 219 ? 1.265 3.107 8.813 1.00 97.25 219 PHE A CA 1
ATOM 1801 C C . PHE A 1 219 ? 1.122 3.529 7.347 1.00 97.25 219 PHE A C 1
ATOM 1803 O O . PHE A 1 219 ? 1.708 4.513 6.883 1.00 97.25 219 PHE A O 1
ATOM 1810 N N . GLY A 1 220 ? 0.276 2.800 6.612 1.00 86.75 220 GLY A N 1
ATOM 1811 C CA . GLY A 1 220 ? -0.025 3.078 5.205 1.00 86.75 220 GLY A CA 1
ATOM 1812 C C . GLY A 1 220 ? -0.719 4.425 5.011 1.00 86.75 220 GLY A C 1
ATOM 1813 O O . GLY A 1 220 ? -0.473 5.126 4.027 1.00 86.75 220 GLY A O 1
ATOM 1814 N N . ARG A 1 221 ? -1.546 4.825 5.983 1.00 93.75 221 ARG A N 1
ATOM 1815 C CA . ARG A 1 221 ? -2.145 6.162 6.072 1.00 93.75 221 ARG A CA 1
ATOM 1816 C C . ARG A 1 221 ? -2.381 6.557 7.524 1.00 93.75 221 ARG A C 1
ATOM 1818 O O . ARG A 1 221 ? -2.857 5.753 8.321 1.00 93.75 221 ARG A O 1
ATOM 1825 N N . VAL A 1 222 ? -2.123 7.830 7.815 1.00 96.50 222 VAL A N 1
ATOM 1826 C CA . VAL A 1 222 ? -2.376 8.458 9.114 1.00 96.50 222 VAL A CA 1
ATOM 1827 C C . VAL A 1 222 ? -3.221 9.707 8.906 1.00 96.50 222 VAL A C 1
ATOM 1829 O O . VAL A 1 222 ? -2.768 10.666 8.277 1.00 96.50 222 VAL A O 1
ATOM 1832 N N . GLY A 1 223 ? -4.456 9.678 9.401 1.00 95.06 223 GLY A N 1
ATOM 1833 C CA . GLY A 1 223 ? -5.308 10.857 9.496 1.00 95.06 223 GLY A CA 1
ATOM 1834 C C . GLY A 1 223 ? -4.989 11.714 10.720 1.00 95.06 223 GLY A C 1
ATOM 1835 O O . GLY A 1 223 ? -4.139 11.385 11.549 1.00 95.06 223 GLY A O 1
ATOM 1836 N N . LYS A 1 224 ? -5.676 12.849 10.818 1.00 97.44 224 LYS A N 1
ATOM 1837 C CA . LYS A 1 224 ? -5.506 13.834 11.889 1.00 97.44 224 LYS A CA 1
ATOM 1838 C C . LYS A 1 224 ? -5.888 13.237 13.239 1.00 97.44 224 LYS A C 1
ATOM 1840 O O . LYS A 1 224 ? -6.776 12.400 13.328 1.00 97.44 224 LYS A O 1
ATOM 1845 N N . ASN A 1 225 ? -5.246 13.715 14.302 1.00 97.81 225 ASN A N 1
ATOM 1846 C CA . ASN A 1 225 ? -5.577 13.368 15.688 1.00 97.81 225 ASN A CA 1
ATOM 1847 C C . ASN A 1 225 ? -5.533 11.861 16.023 1.00 97.81 225 ASN A C 1
ATOM 1849 O O . ASN A 1 225 ? -6.103 11.452 17.033 1.00 97.81 225 ASN A O 1
ATOM 1853 N N . LEU A 1 226 ? -4.820 11.042 15.236 1.00 98.69 226 LEU A N 1
ATOM 1854 C CA . LEU A 1 226 ? -4.562 9.643 15.578 1.00 98.69 226 LEU A CA 1
ATOM 1855 C C . LEU A 1 226 ? -3.821 9.543 16.920 1.00 98.69 226 LEU A C 1
ATOM 1857 O O . LEU A 1 226 ? -2.755 10.136 17.108 1.00 98.69 226 LEU A O 1
ATOM 1861 N N . ASN A 1 227 ? -4.366 8.753 17.844 1.00 98.56 227 ASN A N 1
ATOM 1862 C CA . ASN A 1 227 ? -3.778 8.518 19.157 1.00 98.56 227 ASN A CA 1
ATOM 1863 C C . ASN A 1 227 ? -3.830 7.033 19.515 1.00 98.56 227 ASN A C 1
ATOM 1865 O O . ASN A 1 227 ? -4.886 6.494 19.835 1.00 98.56 227 ASN A O 1
ATOM 1869 N N . ILE A 1 228 ? -2.663 6.395 19.494 1.00 98.75 228 ILE A N 1
ATOM 1870 C CA . ILE A 1 228 ? -2.478 4.993 19.868 1.00 98.75 228 ILE A CA 1
ATOM 1871 C C . ILE A 1 228 ? -1.670 4.946 21.160 1.00 98.75 228 ILE A C 1
ATOM 1873 O O . ILE A 1 228 ? -0.610 5.577 21.251 1.00 98.75 228 ILE A O 1
ATOM 1877 N N . LYS A 1 229 ? -2.151 4.208 22.161 1.00 98.62 229 LYS A N 1
ATOM 1878 C CA . LYS A 1 229 ? -1.446 4.000 23.430 1.00 98.62 229 LYS A CA 1
ATOM 1879 C C . LYS A 1 229 ? -0.502 2.806 23.347 1.00 98.62 229 LYS A C 1
ATOM 1881 O O . LYS A 1 229 ? -0.892 1.745 22.878 1.00 98.62 229 LYS A O 1
ATOM 1886 N N . SER A 1 230 ? 0.720 2.983 23.846 1.00 97.75 230 SER A N 1
ATOM 1887 C CA . SER A 1 230 ? 1.649 1.864 24.041 1.00 97.75 230 SER A CA 1
ATOM 1888 C C . SER A 1 230 ? 1.185 0.942 25.190 1.00 97.75 230 SER A C 1
ATOM 1890 O O . SER A 1 230 ? 0.668 1.459 26.182 1.00 97.75 230 SER A O 1
ATOM 1892 N N . ASN A 1 231 ? 1.386 -0.380 25.114 1.00 97.88 231 ASN A N 1
ATOM 1893 C CA . ASN A 1 231 ? 2.001 -1.081 23.976 1.00 97.88 231 ASN A CA 1
ATOM 1894 C C . ASN A 1 231 ? 1.002 -1.346 22.842 1.00 97.88 231 ASN A C 1
ATOM 1896 O O . ASN A 1 231 ? -0.172 -1.608 23.081 1.00 97.88 231 ASN A O 1
ATOM 1900 N N . PHE A 1 232 ? 1.484 -1.275 21.605 1.00 98.69 232 PHE A N 1
ATOM 1901 C CA . PHE A 1 232 ? 0.736 -1.589 20.390 1.00 98.69 232 PHE A CA 1
ATOM 1902 C C . PHE A 1 232 ? 1.535 -2.560 19.520 1.00 98.69 232 PHE A C 1
ATOM 1904 O O . PHE A 1 232 ? 2.763 -2.465 19.445 1.00 98.69 232 PHE A O 1
ATOM 1911 N N . HIS A 1 233 ? 0.839 -3.488 18.865 1.00 98.69 233 HIS A N 1
ATOM 1912 C CA . HIS A 1 233 ? 1.441 -4.550 18.067 1.00 98.69 233 HIS A CA 1
ATOM 1913 C C . HIS A 1 233 ? 0.779 -4.624 16.687 1.00 98.69 233 HIS A C 1
ATOM 1915 O O . HIS A 1 233 ? -0.442 -4.517 16.575 1.00 98.69 233 HIS A O 1
ATOM 1921 N N . CYS A 1 234 ? 1.580 -4.843 15.645 1.00 98.62 234 CYS A N 1
ATOM 1922 C CA . CYS A 1 234 ? 1.109 -5.188 14.304 1.00 98.62 234 CYS A CA 1
ATOM 1923 C C . CYS A 1 234 ? 2.158 -6.009 13.544 1.00 98.62 234 CYS A C 1
ATOM 1925 O O . CYS A 1 234 ? 3.311 -6.061 13.979 1.00 98.62 234 CYS A O 1
ATOM 1927 N N . ASP A 1 235 ? 1.766 -6.639 12.435 1.00 96.62 235 ASP A N 1
ATOM 1928 C CA . ASP A 1 235 ? 2.669 -7.493 11.651 1.00 96.62 235 ASP A CA 1
ATOM 1929 C C . ASP A 1 235 ? 3.546 -6.656 10.715 1.00 96.62 235 ASP A C 1
ATOM 1931 O O . ASP A 1 235 ? 4.774 -6.768 10.718 1.00 96.62 235 ASP A O 1
ATOM 1935 N N . ASN A 1 236 ? 2.902 -5.810 9.913 1.00 94.75 236 ASN A N 1
ATOM 1936 C CA . ASN A 1 236 ? 3.491 -5.028 8.834 1.00 94.75 236 ASN A CA 1
ATOM 1937 C C . ASN A 1 236 ? 3.411 -3.519 9.112 1.00 94.75 236 ASN A C 1
ATOM 1939 O O . ASN A 1 236 ? 4.349 -2.785 8.796 1.00 94.75 236 ASN A O 1
ATOM 1943 N N . GLY A 1 237 ? 2.323 -3.038 9.709 1.00 96.44 237 GLY A N 1
ATOM 1944 C CA . GLY A 1 237 ? 2.021 -1.620 9.920 1.00 96.44 237 GLY A CA 1
ATOM 1945 C C . GLY A 1 237 ? 1.549 -0.908 8.649 1.00 96.44 237 GLY A C 1
ATOM 1946 O O . GLY A 1 237 ? 0.506 -0.250 8.646 1.00 96.44 237 GLY A O 1
ATOM 1947 N N . TYR A 1 238 ? 2.278 -1.056 7.539 1.00 92.38 238 TYR A N 1
ATOM 1948 C CA . TYR A 1 238 ? 2.008 -0.325 6.295 1.00 92.38 238 TYR A CA 1
ATOM 1949 C C . TYR A 1 238 ? 0.690 -0.721 5.603 1.00 92.38 238 TYR A C 1
ATOM 1951 O O . TYR A 1 238 ? 0.263 -0.013 4.690 1.00 92.38 238 TYR A O 1
ATOM 1959 N N . ASN A 1 239 ? 0.022 -1.792 6.045 1.00 95.75 239 ASN A N 1
ATOM 1960 C CA . ASN A 1 239 ? -1.306 -2.195 5.572 1.00 95.75 239 ASN A CA 1
ATOM 1961 C C . ASN A 1 239 ? -2.448 -1.666 6.460 1.00 95.75 239 ASN A C 1
ATOM 1963 O O . ASN A 1 239 ? -3.614 -1.994 6.226 1.00 95.75 239 ASN A O 1
ATOM 1967 N N . ILE A 1 240 ? -2.147 -0.829 7.457 1.00 98.56 240 ILE A N 1
ATOM 1968 C CA . ILE A 1 240 ? -3.140 -0.200 8.331 1.00 98.56 240 ILE A CA 1
ATOM 1969 C C . ILE A 1 240 ? -3.360 1.249 7.891 1.00 98.56 240 ILE A C 1
ATOM 1971 O O . ILE A 1 240 ? -2.420 2.036 7.738 1.00 98.56 240 ILE A O 1
ATOM 1975 N N . TYR A 1 241 ? -4.625 1.609 7.692 1.00 98.50 241 TYR A N 1
ATOM 1976 C CA . TYR A 1 241 ? -5.044 2.900 7.162 1.00 98.50 241 TYR A CA 1
ATOM 1977 C C . TYR A 1 241 ? -6.023 3.562 8.124 1.00 98.50 241 TYR A C 1
ATOM 1979 O O . TYR A 1 241 ? -7.200 3.205 8.175 1.00 98.50 241 TYR A O 1
ATOM 1987 N N . PHE A 1 242 ? -5.542 4.566 8.851 1.00 98.75 242 PHE A N 1
ATOM 1988 C CA . PHE A 1 242 ? -6.365 5.378 9.740 1.00 98.75 242 PHE A CA 1
ATOM 1989 C C . PHE A 1 242 ? -6.862 6.634 9.021 1.00 98.75 242 PHE A C 1
ATOM 1991 O O . PHE A 1 242 ? -6.079 7.335 8.367 1.00 98.75 242 PHE A O 1
ATOM 1998 N N . LYS A 1 243 ? -8.153 6.949 9.163 1.00 98.62 243 LYS A N 1
ATOM 1999 C CA . LYS A 1 243 ? -8.665 8.300 8.911 1.00 98.62 243 LYS A CA 1
ATOM 2000 C C . LYS A 1 243 ? -8.519 9.181 10.166 1.00 98.62 243 LYS A C 1
ATOM 2002 O O . LYS A 1 243 ? -7.592 8.977 10.950 1.00 98.62 243 LYS A O 1
ATOM 2007 N N . ASP A 1 244 ? -9.358 10.206 10.299 1.00 98.62 244 ASP A N 1
ATOM 2008 C CA . ASP A 1 244 ? -9.219 11.256 11.303 1.00 98.62 244 ASP A CA 1
ATOM 2009 C C . ASP A 1 244 ? -9.886 10.863 12.637 1.00 98.62 244 ASP A C 1
ATOM 2011 O O . ASP A 1 244 ? -10.840 10.085 12.675 1.00 98.62 244 ASP A O 1
ATOM 2015 N N . ASP A 1 245 ? -9.382 11.413 13.742 1.00 98.75 245 ASP A N 1
ATOM 2016 C CA . ASP A 1 245 ? -9.984 11.324 15.079 1.00 98.75 245 ASP A CA 1
ATOM 2017 C C . ASP A 1 245 ? -10.152 9.883 15.598 1.00 98.75 245 ASP A C 1
ATOM 2019 O O . ASP A 1 245 ? -11.179 9.504 16.160 1.00 98.75 245 ASP A O 1
ATOM 2023 N N . VAL A 1 246 ? -9.110 9.066 15.423 1.00 98.94 246 VAL A N 1
ATOM 2024 C CA . VAL A 1 246 ? -9.077 7.676 15.897 1.00 98.94 246 VAL A CA 1
ATOM 2025 C C . VAL A 1 246 ? -8.310 7.549 17.211 1.00 98.94 246 VAL A C 1
ATOM 2027 O O . VAL A 1 246 ? -7.175 8.017 17.341 1.00 98.94 246 VAL A O 1
ATOM 2030 N N . PHE A 1 247 ? -8.900 6.830 18.166 1.00 98.88 247 PHE A N 1
ATOM 2031 C CA . PHE A 1 247 ? -8.253 6.450 19.417 1.00 98.88 247 PHE A CA 1
ATOM 2032 C C . PHE A 1 247 ? -8.114 4.931 19.535 1.00 98.88 247 PHE A C 1
ATOM 2034 O O . PHE A 1 247 ? -9.101 4.205 19.433 1.00 98.88 247 PHE A O 1
ATOM 2041 N N . VAL A 1 248 ? -6.900 4.462 19.823 1.00 98.94 248 VAL A N 1
ATOM 2042 C CA . VAL A 1 248 ? -6.592 3.053 20.097 1.00 98.94 248 VAL A CA 1
ATOM 2043 C C . VAL A 1 248 ? -5.967 2.936 21.479 1.00 98.94 248 VAL A C 1
ATOM 2045 O O . VAL A 1 248 ? -4.934 3.544 21.769 1.00 98.94 248 VAL A O 1
ATOM 2048 N N . ASN A 1 249 ? -6.616 2.176 22.353 1.00 98.81 249 ASN A N 1
ATOM 2049 C CA . ASN A 1 249 ? -6.160 1.988 23.723 1.00 98.81 249 ASN A CA 1
ATOM 2050 C C . ASN A 1 249 ? -5.061 0.906 23.818 1.00 98.81 249 ASN A C 1
ATOM 2052 O O . ASN A 1 249 ? -4.659 0.312 22.821 1.00 98.81 249 ASN A O 1
ATOM 2056 N N . VAL A 1 250 ? -4.546 0.690 25.027 1.00 98.56 250 VAL A N 1
ATOM 2057 C CA . VAL A 1 250 ? -3.364 -0.141 25.303 1.00 98.56 250 VAL A CA 1
ATOM 2058 C C . VAL A 1 250 ? -3.533 -1.604 24.891 1.00 98.56 250 VAL A C 1
ATOM 2060 O O . VAL A 1 250 ? -4.636 -2.153 24.932 1.00 98.56 250 VAL A O 1
ATOM 2063 N N . GLU A 1 251 ? -2.409 -2.245 24.581 1.00 98.56 251 GLU A N 1
ATOM 2064 C CA . GLU A 1 251 ? -2.257 -3.686 24.348 1.00 98.56 251 GLU A CA 1
ATOM 2065 C C . GLU A 1 251 ? -3.095 -4.222 23.173 1.00 98.56 251 GLU A C 1
ATOM 2067 O O . GLU A 1 251 ?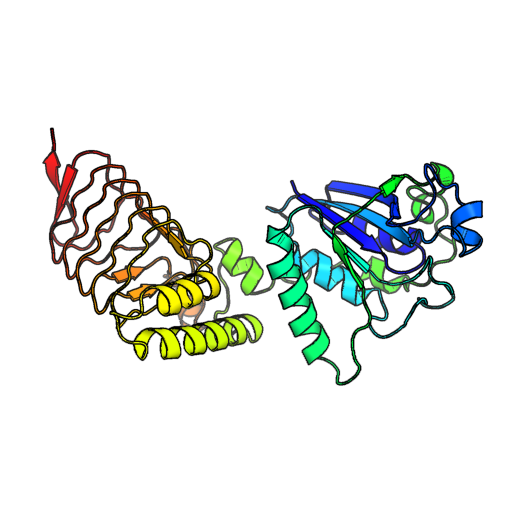 -3.512 -5.378 23.166 1.00 98.56 251 GLU A O 1
ATOM 2072 N N . CYS A 1 252 ? -3.375 -3.383 22.171 1.00 98.88 252 CYS A N 1
ATOM 2073 C CA . CYS A 1 252 ? -4.048 -3.825 20.947 1.00 98.88 252 CYS A CA 1
ATOM 2074 C C . CYS A 1 252 ? -3.078 -4.526 19.984 1.00 98.88 252 CYS A C 1
ATOM 2076 O O . CYS A 1 252 ? -1.910 -4.139 19.870 1.00 98.88 252 CYS A O 1
ATOM 2078 N N . VAL A 1 253 ? -3.593 -5.521 19.255 1.00 98.88 253 VAL A N 1
ATOM 2079 C CA . VAL A 1 253 ? -2.842 -6.331 18.282 1.00 98.88 253 VAL A CA 1
ATOM 2080 C C . VAL A 1 253 ? -3.559 -6.325 16.937 1.00 98.88 253 VAL A C 1
ATOM 2082 O O . VAL A 1 253 ? -4.654 -6.876 16.822 1.00 98.88 253 VAL A O 1
ATOM 2085 N N . PHE A 1 254 ? -2.956 -5.709 15.920 1.00 98.81 254 PHE A N 1
ATOM 2086 C CA . PHE A 1 254 ? -3.511 -5.612 14.565 1.00 98.81 254 PHE A CA 1
ATOM 2087 C C . PHE A 1 254 ? -2.659 -6.427 13.579 1.00 98.81 254 PHE A C 1
ATOM 2089 O O . PHE A 1 254 ? -1.628 -5.952 13.116 1.00 98.81 254 PHE A O 1
ATOM 2096 N N . CYS A 1 255 ? -3.080 -7.648 13.250 1.00 98.56 255 CYS A N 1
ATOM 2097 C CA . CYS A 1 255 ? -2.385 -8.496 12.275 1.00 98.56 255 CYS A CA 1
ATOM 2098 C C . CYS A 1 255 ? -2.793 -8.106 10.850 1.00 98.56 255 CYS A C 1
ATOM 2100 O O . CYS A 1 255 ? -3.854 -8.511 10.372 1.00 98.56 255 CYS A O 1
ATOM 2102 N N . ASP A 1 256 ? -1.979 -7.283 10.191 1.00 98.25 256 ASP A N 1
ATOM 2103 C CA . ASP A 1 256 ? -2.271 -6.613 8.922 1.00 98.25 256 ASP A CA 1
ATOM 2104 C C . ASP A 1 256 ? -1.590 -7.285 7.714 1.00 98.25 256 ASP A C 1
ATOM 2106 O O . ASP A 1 256 ? -0.884 -6.655 6.919 1.00 98.25 256 ASP A O 1
ATOM 2110 N N . VAL A 1 257 ? -1.792 -8.598 7.566 1.00 97.25 257 VAL A N 1
ATOM 2111 C CA . VAL A 1 257 ? -1.493 -9.304 6.306 1.00 97.25 257 VAL A CA 1
ATOM 2112 C C . VAL A 1 257 ? -2.431 -8.812 5.201 1.00 97.25 257 VAL A C 1
ATOM 2114 O O . VAL A 1 257 ? -1.974 -8.340 4.162 1.00 97.25 257 VAL A O 1
ATOM 2117 N N . GLY A 1 258 ? -3.742 -8.871 5.446 1.00 95.56 258 GLY A N 1
ATOM 2118 C CA . GLY A 1 258 ? -4.743 -8.093 4.725 1.00 95.56 258 GLY A CA 1
ATOM 2119 C C . GLY A 1 258 ? -4.769 -6.645 5.212 1.00 95.56 258 GLY A C 1
ATOM 2120 O O . GLY A 1 258 ? -4.210 -6.299 6.256 1.00 95.56 258 GLY A O 1
ATOM 2121 N N . ARG A 1 259 ? -5.432 -5.771 4.458 1.00 98.12 259 ARG A N 1
ATOM 2122 C CA . ARG A 1 259 ? -5.512 -4.350 4.800 1.00 98.12 259 ARG A CA 1
ATOM 2123 C C . ARG A 1 259 ? -6.520 -4.122 5.918 1.00 98.12 259 ARG A C 1
ATOM 2125 O O . ARG A 1 259 ? -7.615 -4.680 5.908 1.00 98.12 259 ARG A O 1
ATOM 2132 N N . ILE A 1 260 ? -6.169 -3.251 6.858 1.00 98.81 260 ILE A N 1
ATOM 2133 C CA . ILE A 1 260 ? -7.056 -2.821 7.941 1.00 98.81 260 ILE A CA 1
ATOM 2134 C C . ILE A 1 260 ? -7.405 -1.355 7.710 1.00 98.81 260 ILE A C 1
ATOM 2136 O O . ILE A 1 260 ? -6.553 -0.472 7.813 1.00 98.81 260 ILE A O 1
ATOM 2140 N N . TYR A 1 261 ? -8.668 -1.091 7.398 1.00 98.81 261 TYR A N 1
ATOM 2141 C CA . TYR A 1 261 ? -9.185 0.255 7.185 1.00 98.81 261 TYR A CA 1
ATOM 2142 C C . TYR A 1 261 ? -9.977 0.707 8.403 1.00 98.81 261 TYR A C 1
ATOM 2144 O O . TYR A 1 261 ? -10.930 0.041 8.799 1.00 98.81 261 TYR A O 1
ATOM 2152 N N . ILE A 1 262 ? -9.611 1.855 8.971 1.00 98.94 262 ILE A N 1
ATOM 2153 C CA . ILE A 1 262 ? -10.286 2.441 10.129 1.00 98.94 262 ILE A CA 1
ATOM 2154 C C . ILE A 1 262 ? -10.781 3.838 9.758 1.00 98.94 262 ILE A C 1
ATOM 2156 O O . ILE A 1 262 ? -10.004 4.710 9.364 1.00 98.94 262 ILE A O 1
ATOM 2160 N N . GLY A 1 263 ? -12.099 4.010 9.844 1.00 98.81 263 GLY A N 1
ATOM 2161 C CA . GLY A 1 263 ? -12.836 5.222 9.517 1.00 98.81 263 GLY A CA 1
ATOM 2162 C C . GLY A 1 263 ? -12.579 6.389 10.468 1.00 98.81 263 GLY A C 1
ATOM 2163 O O . GLY A 1 263 ? -11.669 6.363 11.293 1.00 98.81 263 GLY A O 1
ATOM 2164 N N . ASN A 1 264 ? -13.382 7.440 10.322 1.00 98.88 264 ASN A N 1
ATOM 2165 C CA . ASN A 1 264 ? -13.307 8.622 11.179 1.00 98.88 264 ASN A CA 1
ATOM 2166 C C . ASN A 1 264 ? -13.958 8.368 12.544 1.00 98.88 264 ASN A C 1
ATOM 2168 O O . ASN A 1 264 ? -14.921 7.606 12.628 1.00 98.88 264 ASN A O 1
ATOM 2172 N N . ASN A 1 265 ? -13.511 9.063 13.592 1.00 98.88 265 ASN A N 1
ATOM 2173 C CA . ASN A 1 265 ? -14.148 9.052 14.921 1.00 98.88 265 ASN A CA 1
ATOM 2174 C C . ASN A 1 265 ? -14.268 7.649 15.551 1.00 98.88 265 ASN A C 1
ATOM 2176 O O . ASN A 1 265 ? -15.249 7.348 16.236 1.00 98.88 265 ASN A O 1
ATOM 2180 N N . VAL A 1 266 ? -13.306 6.762 15.288 1.00 98.94 266 VAL A N 1
ATOM 2181 C CA . VAL A 1 266 ? -13.331 5.385 15.800 1.00 98.94 266 VAL A CA 1
ATOM 2182 C C . VAL A 1 266 ? -12.654 5.313 17.166 1.00 98.94 266 VAL A C 1
ATOM 2184 O O . VAL A 1 266 ? -11.536 5.796 17.355 1.00 98.94 266 VAL A O 1
ATOM 2187 N N . LEU A 1 267 ? -13.317 4.656 18.118 1.00 98.94 267 LEU A N 1
ATOM 2188 C CA . LEU A 1 267 ? -12.791 4.412 19.460 1.00 98.94 267 LEU A CA 1
ATOM 2189 C C . LEU A 1 267 ? -12.550 2.915 19.659 1.00 98.94 267 LEU A C 1
ATOM 2191 O O . LEU A 1 267 ? -13.488 2.123 19.594 1.00 98.94 267 LEU A O 1
ATOM 2195 N N . ILE A 1 268 ? -11.312 2.524 19.953 1.00 98.94 268 ILE A N 1
ATOM 2196 C CA . ILE A 1 268 ? -10.917 1.127 20.159 1.00 98.94 268 ILE A CA 1
ATOM 2197 C C . ILE A 1 268 ? -10.442 0.945 21.600 1.00 98.94 268 ILE A C 1
ATOM 2199 O O . ILE A 1 268 ? -9.494 1.591 22.050 1.00 98.94 268 ILE A O 1
ATOM 2203 N N . GLY A 1 269 ? -11.146 0.091 22.342 1.00 98.88 269 GLY A N 1
ATOM 2204 C CA . GLY A 1 269 ? -10.859 -0.264 23.727 1.00 98.88 269 GLY A CA 1
ATOM 2205 C C . GLY A 1 269 ? -9.548 -1.041 23.893 1.00 98.88 269 GLY A C 1
ATOM 2206 O O . GLY A 1 269 ? -8.884 -1.358 22.913 1.00 98.88 269 GLY A O 1
ATOM 2207 N N . PRO A 1 270 ? -9.132 -1.324 25.139 1.00 98.81 270 PRO A N 1
ATOM 2208 C CA . PRO A 1 270 ? -7.859 -1.992 25.392 1.00 98.81 270 PRO A CA 1
ATOM 2209 C C . PRO A 1 270 ? -7.925 -3.473 25.016 1.00 98.81 270 PRO A C 1
ATOM 2211 O O . PRO A 1 270 ? -8.988 -4.091 25.122 1.00 98.81 270 PRO A O 1
ATOM 2214 N N . GLN A 1 271 ? -6.781 -4.058 24.665 1.00 98.81 271 GLN A N 1
ATOM 2215 C CA . GLN A 1 271 ? -6.650 -5.492 24.378 1.00 98.81 271 GLN A CA 1
ATOM 2216 C C . GLN A 1 271 ? -7.558 -5.967 23.233 1.00 98.81 271 GLN A C 1
ATOM 2218 O O . GLN A 1 271 ? -8.093 -7.072 23.266 1.00 98.81 271 GLN A O 1
ATOM 2223 N N . VAL A 1 272 ? -7.782 -5.112 22.232 1.00 98.94 272 VAL A N 1
ATOM 2224 C CA . VAL A 1 272 ? -8.530 -5.483 21.025 1.00 98.94 272 VAL A CA 1
ATOM 2225 C C . VAL A 1 272 ? -7.591 -6.144 20.019 1.00 98.94 272 VAL A C 1
ATOM 2227 O O . VAL A 1 272 ? -6.529 -5.609 19.697 1.00 98.94 272 VAL A O 1
ATOM 2230 N N . GLY A 1 273 ? -8.014 -7.298 19.509 1.00 98.94 273 GLY A N 1
ATOM 2231 C CA . GLY A 1 273 ? -7.384 -7.999 18.398 1.00 98.94 273 GLY A CA 1
ATOM 2232 C C . GLY A 1 273 ? -8.137 -7.743 17.095 1.00 98.94 273 GLY A C 1
ATOM 2233 O O . GLY A 1 273 ? -9.339 -8.003 17.021 1.00 98.94 273 GLY A O 1
ATOM 2234 N N . ILE A 1 274 ? -7.444 -7.256 16.067 1.00 98.94 274 ILE A N 1
ATOM 2235 C CA . ILE A 1 274 ? -7.969 -7.165 14.699 1.00 98.94 274 ILE A CA 1
ATOM 2236 C C . ILE A 1 274 ? -7.083 -8.026 13.813 1.00 98.94 274 ILE A C 1
ATOM 2238 O O . ILE A 1 274 ? -5.904 -7.725 13.637 1.00 98.94 274 ILE A O 1
ATOM 2242 N N . TYR A 1 275 ? -7.640 -9.097 13.262 1.00 98.75 275 TYR A N 1
ATOM 2243 C CA . TYR A 1 275 ? -6.874 -10.091 12.525 1.00 98.75 275 TYR A CA 1
ATOM 2244 C C . TYR A 1 275 ? -7.317 -10.091 11.068 1.00 98.75 275 TYR A C 1
ATOM 2246 O O . TYR A 1 275 ? -8.385 -10.594 10.756 1.00 98.75 275 TYR A O 1
ATOM 2254 N N . ALA A 1 276 ? -6.498 -9.534 10.178 1.00 98.50 276 ALA A N 1
ATOM 2255 C CA . ALA A 1 276 ? -6.697 -9.552 8.728 1.00 98.50 276 ALA A CA 1
ATOM 2256 C C . ALA A 1 276 ? -5.874 -10.670 8.056 1.00 98.50 276 ALA A C 1
ATOM 2258 O O . ALA A 1 276 ? -5.468 -10.549 6.902 1.00 98.50 276 ALA A O 1
ATOM 2259 N N . VAL A 1 277 ? -5.587 -11.754 8.783 1.00 97.75 277 VAL A N 1
ATOM 2260 C CA . VAL A 1 277 ? -4.746 -12.882 8.353 1.00 97.75 277 VAL A CA 1
ATOM 2261 C C . VAL A 1 277 ? -5.484 -14.207 8.514 1.00 97.75 277 VAL A C 1
ATOM 2263 O O . VAL A 1 277 ? -6.153 -14.442 9.518 1.00 97.75 277 VAL A O 1
ATOM 2266 N N . ASN A 1 278 ? -5.328 -15.091 7.535 1.00 97.25 278 ASN A N 1
ATOM 2267 C CA . ASN A 1 278 ? -5.799 -16.465 7.565 1.00 97.25 278 ASN A CA 1
ATOM 2268 C C . ASN A 1 278 ? -4.665 -17.446 7.258 1.00 97.25 278 ASN A C 1
ATOM 2270 O O . ASN A 1 278 ? -3.693 -17.128 6.574 1.00 97.25 278 ASN A O 1
ATOM 2274 N N . HIS A 1 279 ? -4.881 -18.691 7.678 1.00 96.31 279 HIS A N 1
ATOM 2275 C CA . HIS A 1 279 ? -4.101 -19.844 7.245 1.00 96.31 279 HIS A CA 1
ATOM 2276 C C . HIS A 1 279 ? -4.983 -20.817 6.452 1.00 96.31 279 HIS A C 1
ATOM 2278 O O . HIS A 1 279 ? -6.194 -20.891 6.698 1.00 96.31 279 HIS A O 1
ATOM 2284 N N . PRO A 1 280 ? -4.405 -21.605 5.529 1.00 95.00 280 PRO A N 1
ATOM 2285 C CA . PRO A 1 280 ? -5.114 -22.692 4.865 1.00 95.00 280 PRO A CA 1
ATOM 2286 C C . PRO A 1 280 ? -5.809 -23.625 5.861 1.00 95.00 280 PRO A C 1
ATOM 2288 O O . PRO A 1 280 ? -5.251 -23.980 6.904 1.00 95.00 280 PRO A O 1
ATOM 2291 N N . LEU A 1 281 ? -7.019 -24.077 5.521 1.00 94.12 281 LEU A N 1
ATOM 2292 C CA . LEU A 1 281 ? -7.681 -25.162 6.255 1.00 94.12 281 LEU A CA 1
ATOM 2293 C C . LEU A 1 281 ? -7.031 -26.516 5.952 1.00 94.12 281 LEU A C 1
ATOM 2295 O O . LEU A 1 281 ? -6.946 -27.356 6.854 1.00 94.12 281 LEU A O 1
ATOM 2299 N N . ASP A 1 282 ? -6.536 -26.687 4.724 1.00 96.19 282 ASP A N 1
ATOM 2300 C CA . ASP A 1 282 ? -5.753 -27.849 4.318 1.00 96.19 282 ASP A CA 1
ATOM 2301 C C . ASP A 1 282 ? -4.491 -27.990 5.179 1.00 96.19 282 ASP A C 1
ATOM 2303 O O . ASP A 1 282 ? -3.764 -27.027 5.436 1.00 96.19 282 ASP A O 1
ATOM 2307 N N . MET A 1 283 ? -4.261 -29.210 5.657 1.00 95.38 283 MET A N 1
ATOM 2308 C CA . MET A 1 283 ? -3.205 -29.500 6.618 1.00 95.38 283 MET A CA 1
ATOM 2309 C C . MET A 1 283 ? -1.810 -29.413 5.990 1.00 95.38 283 MET A C 1
ATOM 2311 O O . MET A 1 283 ? -0.912 -28.865 6.627 1.00 95.38 283 MET A O 1
ATOM 2315 N N . GLU A 1 284 ? -1.626 -29.883 4.755 1.00 94.00 284 GLU A N 1
ATOM 2316 C CA . GLU A 1 284 ? -0.318 -29.884 4.092 1.00 94.00 284 GLU A CA 1
ATOM 2317 C C . GLU A 1 284 ? 0.095 -28.473 3.668 1.00 94.00 284 GLU A C 1
ATOM 2319 O O . GLU A 1 284 ? 1.250 -28.086 3.856 1.00 94.00 284 GLU A O 1
ATOM 2324 N N . LEU A 1 285 ? -0.850 -27.657 3.190 1.00 89.75 285 LEU A N 1
ATOM 2325 C CA . LEU A 1 285 ? -0.597 -26.239 2.918 1.00 89.75 285 LEU A CA 1
ATOM 2326 C C . LEU A 1 285 ? -0.295 -25.459 4.205 1.00 89.75 285 LEU A C 1
ATOM 2328 O O . LEU A 1 285 ? 0.637 -24.658 4.242 1.00 89.75 285 LEU A O 1
ATOM 2332 N N . ARG A 1 286 ? -1.032 -25.712 5.294 1.00 93.38 286 ARG A N 1
ATOM 2333 C CA . ARG A 1 286 ? -0.792 -25.034 6.579 1.00 93.38 286 ARG A CA 1
ATOM 2334 C C . ARG A 1 286 ? 0.552 -25.416 7.204 1.00 93.38 286 ARG A C 1
ATOM 2336 O O . ARG A 1 286 ? 1.192 -24.568 7.818 1.00 93.38 286 ARG A O 1
ATOM 2343 N N . ARG A 1 287 ? 1.020 -26.659 7.033 1.00 93.38 287 ARG A N 1
ATOM 2344 C CA . ARG A 1 287 ? 2.342 -27.111 7.517 1.00 93.38 287 ARG A CA 1
ATOM 2345 C C . ARG A 1 287 ? 3.514 -26.410 6.842 1.00 93.38 287 ARG A C 1
ATOM 2347 O O . ARG A 1 287 ? 4.584 -26.339 7.437 1.00 93.38 287 ARG A O 1
ATOM 2354 N N . GLN A 1 288 ? 3.308 -25.885 5.639 1.00 92.81 288 GLN A N 1
ATOM 2355 C CA . GLN A 1 288 ? 4.301 -25.071 4.939 1.00 92.81 288 GLN A CA 1
ATOM 2356 C C . GLN A 1 288 ? 4.392 -23.644 5.505 1.00 92.81 288 GLN A C 1
ATOM 2358 O O . GLN A 1 288 ? 5.277 -22.897 5.110 1.00 92.81 288 GLN A O 1
ATOM 2363 N N . GLY A 1 289 ? 3.506 -23.263 6.436 1.00 92.69 289 GLY A N 1
ATOM 2364 C CA . GLY A 1 289 ? 3.476 -21.921 7.020 1.00 92.69 289 GLY A CA 1
ATOM 2365 C C . GLY A 1 289 ? 2.859 -20.867 6.102 1.00 92.69 289 GLY A C 1
ATOM 2366 O O . GLY A 1 289 ? 3.064 -19.684 6.340 1.00 92.69 289 GLY A O 1
ATOM 2367 N N . LEU A 1 290 ? 2.124 -21.277 5.062 1.00 94.25 290 LEU A N 1
ATOM 2368 C CA . LEU A 1 290 ? 1.494 -20.348 4.125 1.00 94.25 290 LEU A CA 1
ATOM 2369 C C . LEU A 1 290 ? 0.362 -19.558 4.791 1.00 94.25 290 LEU A C 1
ATOM 2371 O O . LEU A 1 290 ? -0.367 -20.067 5.651 1.00 94.25 290 LEU A O 1
ATOM 2375 N N . GLU A 1 291 ? 0.193 -18.325 4.329 1.00 97.00 291 GLU A N 1
ATOM 2376 C CA . GLU A 1 291 ? -0.798 -17.366 4.816 1.00 97.00 291 GLU A CA 1
ATOM 2377 C C . GLU A 1 291 ? -1.499 -16.676 3.643 1.00 97.00 291 GLU A C 1
ATOM 2379 O O . GLU A 1 291 ? -0.998 -16.669 2.520 1.00 97.00 291 GLU A O 1
ATOM 2384 N N . TYR A 1 292 ? -2.672 -16.102 3.902 1.00 96.62 292 TYR A N 1
ATOM 2385 C CA . TYR A 1 292 ? -3.344 -15.167 2.999 1.00 96.62 292 TYR A CA 1
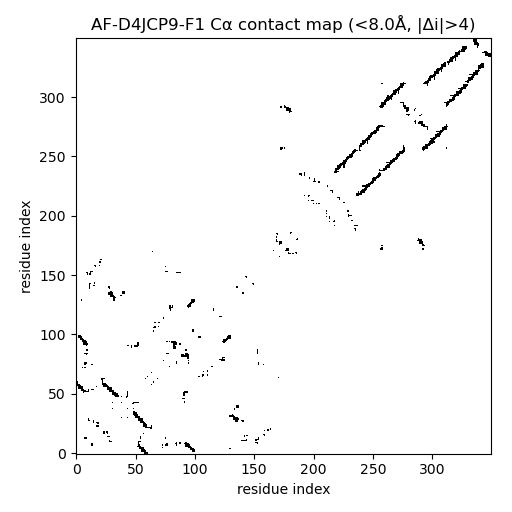ATOM 2386 C C . TYR A 1 292 ? -4.107 -14.119 3.811 1.00 96.62 292 TYR A C 1
ATOM 2388 O O . TYR A 1 292 ? -4.536 -14.375 4.937 1.00 96.62 292 TYR A O 1
ATOM 2396 N N . GLY A 1 293 ? -4.254 -12.919 3.253 1.00 96.81 293 GLY A N 1
ATOM 2397 C CA . GLY A 1 293 ? -4.934 -11.808 3.915 1.00 96.81 293 GLY A CA 1
ATOM 2398 C C . GLY A 1 293 ? -6.395 -11.692 3.507 1.00 96.81 293 GLY A C 1
ATOM 2399 O O . GLY A 1 293 ? -6.736 -11.948 2.357 1.00 96.81 293 GLY A O 1
ATOM 2400 N N . ASP A 1 294 ? -7.247 -11.235 4.420 1.00 97.06 294 ASP A N 1
ATOM 2401 C CA . ASP A 1 294 ? -8.556 -10.700 4.046 1.00 97.06 294 ASP A CA 1
ATOM 2402 C C . ASP A 1 294 ? -8.835 -9.413 4.814 1.00 97.06 294 ASP A C 1
ATOM 2404 O O . ASP A 1 294 ? -8.579 -9.326 6.015 1.00 97.06 294 ASP A O 1
ATOM 2408 N N . ASP A 1 295 ? -9.319 -8.404 4.100 1.00 98.44 295 ASP A N 1
ATOM 2409 C CA . ASP A 1 295 ? -9.340 -7.036 4.606 1.00 98.44 295 ASP A CA 1
ATOM 2410 C C . ASP A 1 295 ? -10.367 -6.897 5.728 1.00 98.44 295 ASP A C 1
ATOM 2412 O O . ASP A 1 295 ? -11.466 -7.449 5.668 1.00 98.44 295 ASP A O 1
ATOM 2416 N N . VAL A 1 296 ? -10.030 -6.090 6.730 1.00 98.88 296 VAL A N 1
ATOM 2417 C CA . VAL A 1 296 ? -10.967 -5.684 7.776 1.00 98.88 296 VAL A CA 1
ATOM 2418 C C . VAL A 1 296 ? -11.302 -4.214 7.582 1.00 98.88 296 VAL A C 1
ATOM 2420 O O . VAL A 1 296 ? -10.417 -3.363 7.477 1.00 98.88 296 VAL A O 1
ATOM 2423 N N . ILE A 1 297 ? -12.594 -3.905 7.535 1.00 98.88 297 ILE A N 1
ATOM 2424 C CA . ILE A 1 297 ? -13.098 -2.559 7.273 1.00 98.88 297 ILE A CA 1
ATOM 2425 C C . ILE A 1 297 ? -13.934 -2.108 8.466 1.00 98.88 297 ILE A C 1
ATOM 2427 O O . ILE A 1 297 ? -15.016 -2.626 8.721 1.00 98.88 297 ILE A O 1
ATOM 2431 N N . ILE A 1 298 ? -13.453 -1.105 9.187 1.00 98.94 298 ILE A N 1
ATOM 2432 C CA . ILE A 1 298 ? -14.170 -0.449 10.278 1.00 98.94 298 ILE A CA 1
ATOM 2433 C C . ILE A 1 298 ? -14.557 0.940 9.785 1.00 98.94 298 ILE A C 1
ATOM 2435 O O . ILE A 1 298 ? -13.689 1.767 9.506 1.00 98.94 298 ILE A O 1
ATOM 2439 N N . LYS A 1 299 ? -15.856 1.188 9.624 1.00 98.88 299 LYS A N 1
ATOM 2440 C CA . LYS A 1 299 ? -16.377 2.472 9.144 1.00 98.88 299 LYS A CA 1
ATOM 2441 C C . LYS A 1 299 ? -16.394 3.529 10.249 1.00 98.88 299 LYS A C 1
ATOM 2443 O O . LYS A 1 299 ? -15.885 3.332 11.350 1.00 98.88 299 LYS A O 1
ATOM 2448 N N . ASP A 1 300 ? -16.925 4.693 9.900 1.00 98.88 300 ASP A N 1
ATOM 2449 C CA . ASP A 1 300 ? -16.901 5.877 10.742 1.00 98.88 300 ASP A CA 1
ATOM 2450 C C . ASP A 1 300 ? -17.792 5.694 11.998 1.00 98.88 300 ASP A C 1
ATOM 2452 O O . ASP A 1 300 ? -18.793 4.970 11.987 1.00 98.88 300 ASP A O 1
ATOM 2456 N N . ASN A 1 301 ? -17.421 6.361 13.095 1.00 98.81 301 ASN A N 1
ATOM 2457 C CA . ASN A 1 301 ? -18.132 6.401 14.384 1.00 98.81 301 ASN A CA 1
ATOM 2458 C C . ASN A 1 301 ? -18.322 5.040 15.085 1.00 98.81 301 ASN A C 1
ATOM 2460 O O . ASN A 1 301 ? -19.209 4.887 15.929 1.00 98.81 301 ASN A O 1
ATOM 2464 N N . VAL A 1 302 ? -17.517 4.034 14.742 1.00 98.94 302 VAL A N 1
ATOM 2465 C CA . VAL A 1 302 ? -17.557 2.729 15.410 1.00 98.94 302 VAL A CA 1
ATOM 2466 C C . VAL A 1 302 ? -16.896 2.815 16.789 1.00 98.94 302 VAL A C 1
ATOM 2468 O O . VAL A 1 302 ? -15.821 3.397 16.950 1.00 98.94 302 VAL A O 1
ATOM 2471 N N . TRP A 1 303 ? -17.508 2.178 17.790 1.00 98.94 303 TRP A N 1
ATOM 2472 C CA . TRP A 1 303 ? -16.906 1.993 19.112 1.00 98.94 303 TRP A CA 1
ATOM 2473 C C . TRP A 1 303 ? -16.705 0.509 19.416 1.00 98.94 303 TRP A C 1
ATOM 2475 O O . TRP A 1 303 ? -17.658 -0.267 19.451 1.00 98.94 303 TRP A O 1
ATOM 2485 N N . ILE A 1 304 ? -15.460 0.113 19.672 1.00 98.94 304 ILE A N 1
ATOM 2486 C CA . ILE A 1 304 ? -15.070 -1.262 19.979 1.00 98.94 304 ILE A CA 1
ATOM 2487 C C . ILE A 1 304 ? -14.692 -1.353 21.457 1.00 98.94 304 ILE A C 1
ATOM 2489 O O . ILE A 1 304 ? -13.749 -0.707 21.910 1.00 98.94 304 ILE A O 1
ATOM 2493 N N . GLY A 1 305 ? -15.427 -2.154 22.227 1.00 98.88 305 GLY A N 1
ATOM 2494 C CA . GLY A 1 305 ? -15.125 -2.436 23.628 1.00 98.88 305 GLY A CA 1
ATOM 2495 C C . GLY A 1 305 ? -13.815 -3.210 23.805 1.00 98.88 305 GLY A C 1
ATOM 2496 O O . GLY A 1 305 ? -13.287 -3.797 22.867 1.00 98.88 305 GLY A O 1
ATOM 2497 N N . GLY A 1 306 ? -13.274 -3.226 25.026 1.00 98.81 306 GLY A N 1
ATOM 2498 C CA . GLY A 1 306 ? -12.026 -3.947 25.297 1.00 98.81 306 GLY A CA 1
ATOM 2499 C C . GLY A 1 306 ? -12.157 -5.468 25.142 1.00 98.81 306 GLY A C 1
ATOM 2500 O O . GLY A 1 306 ? -13.252 -6.012 25.291 1.00 98.81 306 GLY A O 1
ATOM 2501 N N . HIS A 1 307 ? -11.044 -6.159 24.886 1.00 98.81 307 HIS A N 1
ATOM 2502 C CA . HIS A 1 307 ? -10.993 -7.617 24.669 1.00 98.81 307 HIS A CA 1
ATOM 2503 C C . HIS A 1 307 ? -11.858 -8.127 23.505 1.00 98.81 307 HIS A C 1
ATOM 2505 O O . HIS A 1 307 ? -12.297 -9.276 23.503 1.00 98.81 307 HIS A O 1
ATOM 2511 N N . VAL A 1 308 ? -12.158 -7.280 22.522 1.00 98.94 308 VAL A N 1
ATOM 2512 C CA . VAL A 1 308 ? -12.846 -7.720 21.305 1.00 98.94 308 VAL A CA 1
ATOM 2513 C C . VAL A 1 308 ? -11.853 -8.387 20.359 1.00 98.94 308 VAL A C 1
ATOM 2515 O O . VAL A 1 308 ? -10.728 -7.924 20.200 1.00 98.94 308 VAL A O 1
ATOM 2518 N N . THR A 1 309 ? -12.296 -9.455 19.701 1.00 98.94 309 THR A N 1
ATOM 2519 C CA . THR A 1 309 ? -11.613 -10.084 18.567 1.00 98.94 309 THR A CA 1
ATOM 2520 C C . THR A 1 309 ? -12.413 -9.843 17.291 1.00 98.94 309 THR A C 1
ATOM 2522 O O . THR A 1 309 ? -13.590 -10.202 17.231 1.00 98.94 309 THR A O 1
ATOM 2525 N N . ILE A 1 310 ? -11.785 -9.259 16.270 1.00 98.94 310 ILE A N 1
ATOM 2526 C CA . ILE A 1 310 ? -12.344 -9.103 14.923 1.00 98.94 310 ILE A CA 1
ATOM 2527 C C . ILE A 1 310 ? -11.592 -10.034 13.975 1.00 98.94 310 ILE A C 1
ATOM 2529 O O . ILE A 1 310 ? -10.380 -9.901 13.815 1.00 98.94 310 ILE A O 1
ATOM 2533 N N . ASN A 1 311 ? -12.318 -10.978 13.372 1.00 98.81 311 ASN A N 1
ATOM 2534 C CA . ASN A 1 311 ? -11.751 -11.949 12.438 1.00 98.81 311 ASN A CA 1
ATOM 2535 C C . ASN A 1 311 ? -11.493 -11.344 11.040 1.00 98.81 311 ASN A C 1
ATOM 2537 O O . ASN A 1 311 ? -11.918 -10.217 10.772 1.00 98.81 311 ASN A O 1
ATOM 2541 N N . PRO A 1 312 ? -10.826 -12.089 10.140 1.00 98.62 312 PRO A N 1
ATOM 2542 C CA . PRO A 1 312 ? -10.558 -11.628 8.777 1.00 98.62 312 PRO A CA 1
ATOM 2543 C C . PRO A 1 312 ? -11.832 -11.411 7.953 1.00 98.62 312 PRO A C 1
ATOM 2545 O O . PRO A 1 312 ? -12.842 -12.082 8.179 1.00 98.62 312 PRO A O 1
ATOM 2548 N N . GLY A 1 313 ? -11.778 -10.492 6.983 1.00 98.12 313 GLY A N 1
ATOM 2549 C CA . GLY A 1 313 ? -12.872 -10.254 6.027 1.00 98.12 313 GLY A CA 1
ATOM 2550 C C . GLY A 1 313 ? -14.079 -9.506 6.600 1.00 98.12 313 GLY A C 1
ATOM 2551 O O . GLY A 1 313 ? -15.131 -9.411 5.962 1.00 98.12 313 GLY A O 1
ATOM 2552 N N . ILE A 1 314 ? -13.975 -9.001 7.831 1.00 98.69 314 ILE A N 1
ATOM 2553 C CA . ILE A 1 314 ? -15.097 -8.373 8.526 1.00 98.69 314 ILE A CA 1
ATOM 2554 C C . ILE A 1 314 ? -15.230 -6.905 8.148 1.00 98.69 314 ILE A C 1
ATOM 2556 O O . ILE A 1 314 ? -14.281 -6.128 8.217 1.00 98.69 314 ILE A O 1
ATOM 2560 N N . THR A 1 315 ? -16.463 -6.509 7.837 1.00 98.88 315 THR A N 1
ATOM 2561 C CA . THR A 1 315 ? -16.867 -5.108 7.732 1.00 98.88 315 THR A CA 1
ATOM 2562 C C . THR A 1 315 ? -17.814 -4.743 8.873 1.00 98.88 315 THR A C 1
ATOM 2564 O O . THR A 1 315 ? -18.859 -5.372 9.054 1.00 98.88 315 THR A O 1
ATOM 2567 N N . LEU A 1 316 ? -17.448 -3.728 9.651 1.00 98.88 316 LEU A N 1
ATOM 2568 C CA . LEU A 1 316 ? -18.337 -3.056 10.592 1.00 98.88 316 LEU A CA 1
ATOM 2569 C C . LEU A 1 316 ? -18.766 -1.735 9.968 1.00 98.88 316 LEU A C 1
ATOM 2571 O O . LEU A 1 316 ? -17.934 -0.843 9.784 1.00 98.88 316 LEU A O 1
ATOM 2575 N N . GLU A 1 317 ? -20.046 -1.636 9.624 1.00 98.81 317 GLU A N 1
ATOM 2576 C CA . GLU A 1 317 ? -20.615 -0.414 9.065 1.00 98.81 317 GLU A CA 1
ATOM 2577 C C . GLU A 1 317 ? -20.725 0.713 10.112 1.00 98.81 317 GLU A C 1
ATOM 2579 O O . GLU A 1 317 ? -20.336 0.570 11.274 1.00 98.81 317 GLU A O 1
ATOM 2584 N N . GLU A 1 318 ? -21.189 1.886 9.681 1.00 98.69 318 GLU A N 1
ATOM 2585 C CA . GLU A 1 318 ? -21.175 3.106 10.495 1.00 98.69 318 GLU A CA 1
ATOM 2586 C C . GLU A 1 318 ? -21.970 2.973 11.804 1.00 98.69 318 GLU A C 1
ATOM 2588 O O . GLU A 1 318 ? -23.030 2.343 11.868 1.00 98.69 318 GLU A O 1
ATOM 2593 N N . ASN A 1 319 ? -21.485 3.632 12.858 1.00 98.62 319 ASN A N 1
ATOM 2594 C CA . ASN A 1 319 ? -22.141 3.701 14.172 1.00 98.62 319 ASN A CA 1
ATOM 2595 C C . ASN A 1 319 ? -22.327 2.338 14.874 1.00 98.62 319 ASN A C 1
ATOM 2597 O O . ASN A 1 319 ? -23.145 2.223 15.790 1.00 98.62 319 ASN A O 1
ATOM 2601 N N . VAL A 1 320 ? -21.604 1.288 14.468 1.00 98.88 320 VAL A N 1
ATOM 2602 C CA . VAL A 1 320 ? -21.625 0.006 15.186 1.00 98.88 320 VAL A CA 1
ATOM 2603 C C . VAL A 1 320 ? -20.960 0.151 16.558 1.00 98.88 320 VAL A C 1
ATOM 2605 O O . VAL A 1 320 ? -19.872 0.711 16.690 1.00 98.88 320 VAL A O 1
ATOM 2608 N N . ILE A 1 321 ? -21.590 -0.409 17.592 1.00 98.88 321 ILE A N 1
ATOM 2609 C CA . ILE A 1 321 ? -21.001 -0.562 18.928 1.00 98.88 321 ILE A CA 1
ATOM 2610 C C . ILE A 1 321 ? -20.727 -2.044 19.177 1.00 98.88 321 ILE A C 1
ATOM 2612 O O . ILE A 1 321 ? -21.646 -2.859 19.163 1.00 98.88 321 ILE A O 1
ATOM 2616 N N . VAL A 1 322 ? -19.479 -2.403 19.465 1.00 98.88 322 VAL A N 1
ATOM 2617 C CA . VAL A 1 322 ? -19.080 -3.775 19.799 1.00 98.88 322 VAL A CA 1
ATOM 2618 C C . VAL A 1 322 ? -18.871 -3.886 21.304 1.00 98.88 322 VAL A C 1
ATOM 2620 O O . VAL A 1 322 ? -17.964 -3.270 21.858 1.00 98.88 322 VAL A O 1
ATOM 2623 N N . ALA A 1 323 ? -19.698 -4.677 21.987 1.00 98.81 323 ALA A N 1
ATOM 2624 C CA . ALA A 1 323 ? -19.544 -4.916 23.417 1.00 98.81 323 ALA A CA 1
ATOM 2625 C C . ALA A 1 323 ? -18.207 -5.615 23.724 1.00 98.81 323 ALA A C 1
ATOM 2627 O O . ALA A 1 323 ? -17.722 -6.430 22.937 1.00 98.81 323 ALA A O 1
ATOM 2628 N N . SER A 1 324 ? -17.624 -5.329 24.888 1.00 98.75 324 SER A N 1
ATOM 2629 C CA . SER A 1 324 ? -16.363 -5.933 25.333 1.00 98.75 324 SER A CA 1
ATOM 2630 C C . SER A 1 324 ? -16.398 -7.466 25.336 1.00 98.75 324 SER A C 1
ATOM 2632 O O . SER A 1 324 ? -17.430 -8.056 25.653 1.00 98.75 324 SER A O 1
ATOM 2634 N N . GLY A 1 325 ? -15.265 -8.107 25.043 1.00 98.62 325 GLY A N 1
ATOM 2635 C CA . GLY A 1 325 ? -15.130 -9.572 25.052 1.00 98.62 325 GLY A CA 1
ATOM 2636 C C . GLY A 1 325 ? -15.778 -10.289 23.861 1.00 98.62 325 GLY A C 1
ATOM 2637 O O . GLY A 1 325 ? -15.869 -11.516 23.857 1.00 98.62 325 GLY A O 1
ATOM 2638 N N . SER A 1 326 ? -16.279 -9.548 22.869 1.00 98.88 326 SER A N 1
ATOM 2639 C CA . SER A 1 326 ? -16.991 -10.137 21.734 1.00 98.88 326 SER A CA 1
ATOM 2640 C C . SER A 1 326 ? -16.046 -10.726 20.692 1.00 98.88 326 SER A C 1
ATOM 2642 O O . SER A 1 326 ? -14.969 -10.187 20.451 1.00 98.88 326 SER A O 1
ATOM 2644 N N . VAL A 1 327 ? -16.491 -11.788 20.014 1.00 98.88 327 VAL A N 1
ATOM 2645 C CA . VAL A 1 327 ? -15.768 -12.402 18.888 1.00 98.88 327 VAL A CA 1
ATOM 2646 C C . VAL A 1 327 ? -16.580 -12.212 17.610 1.00 98.88 327 VAL A C 1
ATOM 2648 O O . VAL A 1 327 ? -17.608 -12.863 17.388 1.00 98.88 327 VAL A O 1
ATOM 2651 N N . VAL A 1 328 ? -16.142 -11.273 16.779 1.00 98.88 328 VAL A N 1
ATOM 2652 C CA . VAL A 1 328 ? -16.827 -10.834 15.563 1.00 98.88 328 VAL A CA 1
ATOM 2653 C C . VAL A 1 328 ? -16.420 -11.742 14.404 1.00 98.88 328 VAL A C 1
ATOM 2655 O O . VAL A 1 328 ? -15.306 -11.671 13.899 1.00 98.88 328 VAL A O 1
ATOM 2658 N N . THR A 1 329 ? -17.346 -12.613 14.002 1.00 98.56 329 THR A N 1
ATOM 2659 C CA . THR A 1 329 ? -17.152 -13.674 12.989 1.00 98.56 329 THR A CA 1
ATOM 2660 C C . THR A 1 329 ? -17.903 -13.417 11.681 1.00 98.56 329 THR A C 1
ATOM 2662 O O . THR A 1 329 ? -17.850 -14.240 10.774 1.00 98.56 329 THR A O 1
ATOM 2665 N N . LYS A 1 330 ? -18.638 -12.304 11.587 1.00 98.56 330 LYS A N 1
ATOM 2666 C CA . LYS A 1 330 ? -19.340 -11.852 10.379 1.00 98.56 330 LYS A CA 1
ATOM 2667 C C . LYS A 1 330 ? -19.486 -10.331 10.390 1.00 98.56 330 LYS A C 1
ATOM 2669 O O . LYS A 1 330 ? -19.397 -9.724 11.455 1.00 98.56 330 LYS A O 1
ATOM 2674 N N . SER A 1 331 ? -19.715 -9.745 9.221 1.00 98.75 331 SER A N 1
ATOM 2675 C CA . SER A 1 331 ? -19.975 -8.312 9.066 1.00 98.75 331 SER A CA 1
ATOM 2676 C C . SER A 1 331 ? -21.318 -7.906 9.680 1.00 98.75 331 SER A C 1
ATOM 2678 O O . SER A 1 331 ? -22.235 -8.729 9.794 1.00 98.75 331 SER A O 1
ATOM 2680 N N . PHE A 1 332 ? -21.434 -6.636 10.068 1.00 98.75 332 PHE A N 1
ATOM 2681 C CA . PHE A 1 332 ? -22.641 -6.068 10.671 1.00 98.75 332 PHE A CA 1
ATOM 2682 C C . PHE A 1 332 ? -23.007 -4.730 10.025 1.00 98.75 332 PHE A C 1
ATOM 2684 O O . PHE A 1 332 ? -22.130 -3.931 9.704 1.00 98.75 332 PHE A O 1
ATOM 2691 N N . GLU A 1 333 ? -24.312 -4.529 9.840 1.00 98.62 333 GLU A N 1
ATOM 2692 C CA . GLU A 1 333 ? -24.918 -3.315 9.280 1.00 98.62 333 GLU A CA 1
ATOM 2693 C C . GLU A 1 333 ? -24.788 -2.103 10.214 1.00 98.62 333 GLU A C 1
ATOM 2695 O O . GLU A 1 333 ? -24.402 -2.244 11.372 1.00 98.62 333 GLU A O 1
ATOM 2700 N N . SER A 1 334 ? -25.114 -0.908 9.717 1.00 98.69 334 SER A N 1
ATOM 2701 C CA . SER A 1 334 ? -24.999 0.326 10.496 1.00 98.69 334 SER A CA 1
ATOM 2702 C C . SER A 1 334 ? -25.968 0.369 11.679 1.00 98.69 334 SER A C 1
ATOM 2704 O O . SER A 1 334 ? -27.033 -0.248 11.661 1.00 98.69 334 SER A O 1
ATOM 2706 N N . ASN A 1 335 ? -25.659 1.206 12.672 1.00 98.56 335 ASN A N 1
ATOM 2707 C CA . ASN A 1 335 ? -26.563 1.539 13.782 1.00 98.56 335 ASN A CA 1
ATOM 2708 C C . ASN A 1 335 ? -26.997 0.320 14.614 1.00 98.56 335 ASN A C 1
ATOM 2710 O O . ASN A 1 335 ? -28.161 0.193 14.999 1.00 98.56 335 ASN A O 1
ATOM 2714 N N . VAL A 1 336 ? -26.072 -0.584 14.931 1.00 98.75 336 VAL A N 1
ATOM 2715 C CA . VAL A 1 336 ? -26.339 -1.712 15.834 1.00 98.75 336 VAL A CA 1
ATOM 2716 C C . VAL A 1 336 ? -25.319 -1.788 16.956 1.00 98.75 336 VAL A C 1
ATOM 2718 O O . VAL A 1 336 ? -24.138 -1.503 16.787 1.00 98.75 336 VAL A O 1
ATOM 2721 N N . MET A 1 337 ? -25.778 -2.232 18.119 1.00 98.81 337 MET A N 1
ATOM 2722 C CA . MET A 1 337 ? -24.923 -2.748 19.172 1.00 98.81 337 MET A CA 1
ATOM 2723 C C . MET A 1 337 ? -24.862 -4.267 19.044 1.00 98.81 337 MET A C 1
ATOM 2725 O O . MET A 1 337 ? -25.897 -4.940 19.079 1.00 98.81 337 MET A O 1
ATOM 2729 N N . ILE A 1 338 ? -23.652 -4.805 18.937 1.00 98.88 338 ILE A N 1
ATOM 2730 C CA . ILE A 1 338 ? -23.383 -6.238 18.848 1.00 98.88 338 ILE A CA 1
ATOM 2731 C C . ILE A 1 338 ? -22.636 -6.724 20.084 1.00 98.88 338 ILE A C 1
ATOM 2733 O O . ILE A 1 338 ? -21.902 -5.968 20.721 1.00 98.88 338 ILE A O 1
ATOM 2737 N N . GLY A 1 339 ? -22.770 -8.006 20.403 1.00 98.69 339 GLY A N 1
ATOM 2738 C CA . GLY A 1 339 ? -21.881 -8.632 21.367 1.00 98.69 339 GLY A CA 1
ATOM 2739 C C . GLY A 1 339 ? -22.032 -10.138 21.511 1.00 98.69 339 GLY A C 1
ATOM 2740 O O . GLY A 1 339 ? -22.921 -10.747 20.913 1.00 98.69 339 GLY A O 1
ATOM 2741 N N . GLY A 1 340 ? -21.130 -10.727 22.294 1.00 98.56 340 GLY A N 1
ATOM 2742 C CA . GLY A 1 340 ? -21.056 -12.164 22.561 1.00 98.56 340 GLY A CA 1
ATOM 2743 C C . GLY A 1 340 ? -19.988 -12.892 21.739 1.00 98.56 340 GLY A C 1
ATOM 2744 O O . GLY A 1 340 ? -19.285 -12.301 20.918 1.00 98.56 340 GLY A O 1
ATOM 2745 N N . ASN A 1 341 ? -19.872 -14.199 21.969 1.00 98.06 341 ASN A N 1
ATOM 2746 C CA . ASN A 1 341 ? -18.983 -15.095 21.236 1.00 98.06 341 ASN A CA 1
ATOM 2747 C C . ASN A 1 341 ? -19.783 -16.321 20.743 1.00 98.06 341 ASN A C 1
ATOM 2749 O O . ASN A 1 341 ? -20.133 -17.172 21.562 1.00 98.06 341 ASN A O 1
ATOM 2753 N N . PRO A 1 342 ? -20.097 -16.418 19.438 1.00 98.50 342 PRO A N 1
ATOM 2754 C CA . PRO A 1 342 ? -19.862 -15.404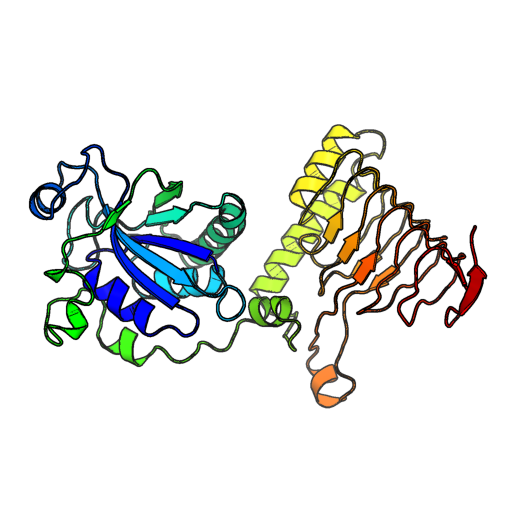 18.406 1.00 98.50 342 PRO A CA 1
ATOM 2755 C C . PRO A 1 342 ? -20.796 -14.190 18.558 1.00 98.50 342 PRO A C 1
ATOM 2757 O O . PRO A 1 342 ? -21.931 -14.325 19.015 1.00 98.50 342 PRO A O 1
ATOM 2760 N N . ALA A 1 343 ? -20.344 -13.012 18.123 1.00 98.75 343 ALA A N 1
ATOM 2761 C CA . ALA A 1 343 ? -21.100 -11.769 18.250 1.00 98.75 343 ALA A CA 1
ATOM 2762 C C . ALA A 1 343 ? -22.451 -11.837 17.516 1.00 98.75 343 ALA A C 1
ATOM 2764 O O . ALA A 1 343 ? -22.567 -12.412 16.426 1.00 98.75 343 ALA A O 1
ATOM 2765 N N . ARG A 1 344 ? -23.489 -11.245 18.107 1.00 98.69 344 ARG A N 1
ATOM 2766 C CA . ARG A 1 344 ? -24.839 -11.099 17.541 1.00 98.69 344 ARG A CA 1
ATOM 2767 C C . ARG A 1 344 ? -25.352 -9.689 17.802 1.00 98.69 344 ARG A C 1
ATOM 2769 O O . ARG A 1 344 ? -24.873 -9.031 18.719 1.00 98.69 344 ARG A O 1
ATOM 2776 N N . ILE A 1 345 ? -26.329 -9.239 17.014 1.00 98.69 345 ILE A N 1
ATOM 2777 C CA . ILE A 1 345 ? -27.025 -7.978 17.292 1.00 98.69 345 ILE A CA 1
ATOM 2778 C C . ILE A 1 345 ? -27.750 -8.130 18.630 1.00 98.69 345 ILE A C 1
ATOM 2780 O O . ILE A 1 345 ? -28.551 -9.044 18.808 1.00 98.69 345 ILE A O 1
ATOM 2784 N N . ILE A 1 346 ? -27.439 -7.236 19.562 1.00 98.12 346 ILE A N 1
ATOM 2785 C CA . ILE A 1 346 ? -28.098 -7.119 20.865 1.00 98.12 346 ILE A CA 1
ATOM 2786 C C . ILE A 1 346 ? -29.193 -6.055 20.783 1.00 98.12 346 ILE A C 1
ATOM 2788 O O . ILE A 1 346 ? -30.245 -6.190 21.405 1.00 98.12 346 ILE A O 1
ATOM 2792 N N . LYS A 1 347 ? -28.944 -4.977 20.030 1.00 97.56 347 LYS A N 1
ATOM 2793 C CA . LYS A 1 347 ? -29.849 -3.831 19.948 1.00 97.56 347 LYS A CA 1
ATOM 2794 C C . LYS A 1 347 ? -29.623 -3.031 18.666 1.00 97.56 347 LYS A C 1
ATOM 2796 O O . LYS A 1 347 ? -28.480 -2.827 18.277 1.00 97.56 347 LYS A O 1
ATOM 2801 N N . HIS A 1 348 ? -30.693 -2.509 18.073 1.00 98.12 348 HIS A N 1
ATOM 2802 C CA . HIS A 1 348 ? -30.607 -1.458 17.054 1.00 98.12 348 HIS A CA 1
ATOM 2803 C C . HIS A 1 348 ? -30.546 -0.080 17.728 1.00 98.12 348 HIS A C 1
ATOM 2805 O O . HIS A 1 348 ? -31.297 0.209 18.667 1.00 98.12 348 HIS A O 1
ATOM 2811 N N . LEU A 1 349 ? -29.609 0.744 17.279 1.00 94.94 349 LEU A N 1
ATOM 2812 C CA . LEU A 1 349 ? -29.390 2.114 17.723 1.00 94.94 349 LEU A CA 1
ATOM 2813 C C . LEU A 1 349 ? -30.314 3.047 16.930 1.00 94.94 349 LEU A C 1
ATOM 2815 O O . LEU A 1 349 ? -30.735 2.717 15.823 1.00 94.94 349 LEU A O 1
ATOM 2819 N N . LYS A 1 350 ? -30.699 4.161 17.552 1.00 82.12 350 LYS A N 1
ATOM 2820 C CA . LYS A 1 350 ? -31.602 5.150 16.956 1.00 82.12 350 LYS A CA 1
ATOM 2821 C C . LYS A 1 350 ? -30.824 6.292 16.340 1.00 82.12 350 LYS A C 1
ATOM 2823 O O . LYS A 1 350 ? -29.804 6.663 16.962 1.00 82.12 350 LYS A O 1
#

Secondary structure (DSSP, 8-state):
-EEEEEEESSHHHHHHHHHTSTTEEEEEEEEES-SSSS--HHHHHTT-S--EEEEEEEE-TTTS-HHHHHHHHHTTS-TT-TTEETTEESGGG-EEEEES-TTHHHHHHHHHHHHHHT-SSPP--EEEE---EEEPPTTTTTHHHH-TT---SS-HHHHHT---PPPPHHHHHHTT--B-TT-HHHHHHHHHHHHHHHHHHHS-TT-HHHHHHHHHHHSSB--TT-EEPSSEEESSSTTEEE-SS-EE-TTEEEE-SS-EEE-TT-EE-TT-EEE-EE--SSHHHHHTT-BEE--EEE-TT-EE-TT-EE-TT-EE-TT-EE-TT-EE-S-B-SSEEEETTTTEEEEE--

Foldseek 3Di:
DFKKKKFAFQCLVVQLLLVLAPFFPDKFWWWFDFDDPQDAPVCLVVLPRLTATMMITDGDCLTDPPLRVVVLSPVQHDQLDAQDGQPRHHSNRGTEIAHADPLCVVSVVLSLVVVCVVDVRDGPYYYDYTPDIDGYDPCSVNVCVVPVPDDDSGDPVSSVPSDPDPQALLNCLVNQHKHACPDPSNVVLQVVLVVLLVVLQPDDQVPVVVNVVSLVVQELADAAPEGAHPPEEERRRPLEHDHYQEYHYYPEYEHPSDHEYAEANEYHEYAEYEHQKDADPDPVRVVSVIIGGAYEAEYYCEYAYALEYHYHNEYEEANEYEHHNEYDPHYDYYQFYWGDVPIDTPDGHD

Radius of gyration: 24.45 Å; Cα contacts (8 Å, |Δi|>4): 808; chains: 1; bounding box: 60×52×64 Å

Nearest PDB structures (foldseek):
  2ic7-assembly1_B  TM=9.654E-01  e=8.677E-20  Geobacillus kaustophilus
  5u2k-assembly1_A  TM=9.704E-01  e=1.150E-17  Staphylococcus aureus subsp. aureus COL
  3srt-assembly2_B  TM=9.750E-01  e=1.946E-17  Clostridioides difficile 630
  4dcl-assembly1_A  TM=9.697E-01  e=2.051E-17  Staphylococcus aureus
  1kqa-assembly1_A  TM=9.323E-01  e=5.923E-16  Escherichia coli

pLDDT: mean 93.69, std 7.49, range [48.56, 98.94]

Mean predicted aligned error: 10.73 Å

Solvent-accessible surface area (backbone atoms only — not comparable to full-atom values): 17800 Å² total; per-residue (Å²): 116,48,65,45,33,44,20,58,5,62,36,45,43,55,45,59,48,49,73,69,39,78,34,52,74,48,74,46,42,22,42,28,57,44,81,57,82,84,72,53,69,68,44,36,75,67,55,72,32,56,21,23,29,21,29,40,39,34,29,34,61,89,67,36,50,71,62,57,54,50,53,57,49,59,74,65,42,61,52,66,41,75,31,29,29,83,85,34,74,35,66,23,14,23,37,31,45,30,37,80,56,77,78,53,50,62,53,52,53,49,51,50,52,56,59,40,72,76,42,93,66,68,68,57,56,43,76,50,72,63,79,47,78,40,76,49,60,74,79,56,51,63,31,49,75,81,32,76,86,55,91,58,72,53,60,70,64,62,63,72,60,68,56,83,68,78,74,47,42,66,56,24,32,78,69,43,32,79,18,50,63,81,37,72,65,56,44,52,51,30,52,52,32,51,54,52,42,51,53,49,47,73,45,62,83,82,48,53,71,66,50,49,52,51,44,58,73,39,28,59,36,71,33,55,73,59,44,74,34,60,47,60,45,59,54,42,35,48,35,32,32,40,35,34,48,25,40,36,35,37,56,23,38,39,36,28,62,10,42,36,38,39,28,36,51,23,39,38,30,37,43,25,36,39,31,9,53,46,63,56,88,52,64,75,56,32,72,72,57,31,31,29,21,28,44,27,38,38,33,35,49,22,36,37,30,33,47,21,37,38,43,50,58,26,37,40,31,40,47,22,34,37,40,57,58,11,32,37,82,65,59,46,67,58,34,26,32,29,34,42,79,69,43,40,83,76,42,78,57,132

InterPro domains:
  IPR001451 Hexapeptide repeat [PF00132] (295-330)
  IPR002569 Peptide methionine sulphoxide reductase MsrA domain [MF_01401] (1-158)
  IPR002569 Peptide methionine sulphoxide reductase MsrA domain [PF01625] (2-159)
  IPR002569 Peptide methionine sulphoxide reductase MsrA domain [TIGR00401] (2-152)
  IPR011004 Trimeric LpxA-like superfamily [SSF51161] (169-349)
  IPR024688 Maltose/galactoside acetyltransferase domain [PF12464] (172-223)
  IPR024688 Maltose/galactoside acetyltransferase domain [SM01266] (170-224)
  IPR036509 Peptide methionine sulphoxide reductase MsrA superfamily [G3DSA:3.30.1060.10] (1-162)
  IPR036509 Peptide methionine sulphoxide reductase MsrA superfamily [SSF55068] (1-155)
  IPR050162 Methionine Sulfoxide Reductase A [PTHR42799] (2-155)

Organism: NCBI:txid717960

Sequence (350 aa):
MKTIYLAGGCFWGVQKYFDLIPGVISTTVGYANGHIKNPVYEDVRSQKSGHVEALKVDYDENIILLSQLLDAYFEIIDPFSLNRQGNDIGSSYRTGIYYTDKNDVRIIQETFRLQQAKSAQKIVVEVCPLDSFYPAEEYHQKYLEKNPDGYCHIPKIKYEQIHIQEMSSYDKMCRKELFDPSDAYLRSLRKNTNRILNELNHTDNSLKEKRYELFKELFGRVGKNLNIKSNFHCDNGYNIYFKDDVFVNVECVFCDVGRIYIGNNVLIGPQVGIYAVNHPLDMELRRQGLEYGDDVIIKDNVWIGGHVTINPGITLEENVIVASGSVVTKSFESNVMIGGNPARIIKHLK